Protein AF-A0A511J5M7-F1 (afdb_monomer_lite)

Structure (mmCIF, N/CA/C/O backbone):
data_AF-A0A511J5M7-F1
#
_entry.id   AF-A0A511J5M7-F1
#
loop_
_atom_site.group_PDB
_atom_site.id
_atom_site.type_symbol
_atom_site.label_atom_id
_atom_site.label_alt_id
_atom_site.label_comp_id
_atom_site.label_asym_id
_atom_site.label_entity_id
_atom_site.label_seq_id
_atom_site.pdbx_PDB_ins_code
_atom_site.Cartn_x
_atom_site.Cartn_y
_atom_site.Cartn_z
_atom_site.occupancy
_atom_site.B_iso_or_equiv
_atom_site.auth_seq_id
_atom_site.auth_comp_id
_atom_site.auth_asym_id
_atom_site.auth_atom_id
_atom_site.pdbx_PDB_model_num
ATOM 1 N N . MET A 1 1 ? -0.618 -21.937 -31.510 1.00 29.77 1 MET A N 1
ATOM 2 C CA . MET A 1 1 ? -1.758 -20.991 -31.521 1.00 29.77 1 MET A CA 1
ATOM 3 C C . MET A 1 1 ? -1.529 -19.933 -30.434 1.00 29.77 1 MET A C 1
ATOM 5 O O . MET A 1 1 ? -1.652 -20.237 -29.257 1.00 29.77 1 MET A O 1
ATOM 9 N N . LYS A 1 2 ? -1.050 -18.730 -30.791 1.00 28.34 2 LYS A N 1
ATOM 10 C CA . LYS A 1 2 ? -0.768 -17.654 -29.817 1.00 28.34 2 LYS A CA 1
ATOM 11 C C . LYS A 1 2 ? -2.096 -17.045 -29.353 1.00 28.34 2 LYS A C 1
ATOM 13 O O . LYS A 1 2 ? -2.866 -16.558 -30.173 1.00 28.34 2 LYS A O 1
ATOM 18 N N . THR A 1 3 ? -2.379 -17.083 -28.056 1.00 28.09 3 THR A N 1
ATOM 19 C CA . THR A 1 3 ? -3.624 -16.557 -27.481 1.00 28.09 3 THR A CA 1
ATOM 20 C C . THR A 1 3 ? -3.713 -15.029 -27.642 1.00 28.09 3 THR A C 1
ATOM 22 O O . THR A 1 3 ? -2.723 -14.307 -27.480 1.00 28.09 3 THR A O 1
ATOM 25 N N . LYS A 1 4 ? -4.921 -14.502 -27.916 1.00 32.97 4 LYS A N 1
ATOM 26 C CA . LYS A 1 4 ? -5.231 -13.052 -28.029 1.00 32.97 4 LYS A CA 1
ATOM 27 C C . LYS A 1 4 ? -4.786 -12.216 -26.807 1.00 32.97 4 LYS A C 1
ATOM 29 O O . LYS A 1 4 ? -4.674 -10.993 -26.901 1.00 32.97 4 LYS A O 1
ATOM 34 N N . THR A 1 5 ? -4.479 -12.847 -25.673 1.00 43.22 5 THR A N 1
ATOM 35 C CA . THR A 1 5 ? -3.926 -12.219 -24.462 1.00 43.22 5 THR A CA 1
ATOM 36 C C . THR A 1 5 ? -2.483 -11.721 -24.624 1.00 43.22 5 THR A C 1
ATOM 38 O O . THR A 1 5 ? -2.132 -10.695 -24.036 1.00 43.22 5 THR A O 1
ATOM 41 N N . GLY A 1 6 ? -1.653 -12.364 -25.455 1.00 33.03 6 GLY A N 1
ATOM 42 C CA . GLY A 1 6 ? -0.249 -11.971 -25.656 1.00 33.03 6 GLY A CA 1
ATOM 43 C C . GLY A 1 6 ? -0.076 -10.660 -26.434 1.00 33.03 6 GLY A C 1
ATOM 44 O O . GLY A 1 6 ? 0.719 -9.801 -26.052 1.00 33.03 6 GLY A O 1
ATOM 45 N N . ILE A 1 7 ? -0.880 -10.461 -27.483 1.00 38.88 7 ILE A N 1
ATOM 46 C CA . ILE A 1 7 ? -0.824 -9.269 -28.348 1.00 38.88 7 ILE A CA 1
ATOM 47 C C . ILE A 1 7 ? -1.348 -8.030 -27.596 1.00 38.88 7 ILE A C 1
ATOM 49 O O . ILE A 1 7 ? -0.730 -6.964 -27.625 1.00 38.88 7 ILE A O 1
ATOM 53 N N . ARG A 1 8 ? -2.437 -8.183 -26.825 1.00 37.25 8 ARG A N 1
ATOM 54 C CA . ARG A 1 8 ? -3.041 -7.096 -26.028 1.00 37.25 8 ARG A CA 1
ATOM 55 C C . ARG A 1 8 ? -2.115 -6.616 -24.897 1.00 37.25 8 ARG A C 1
ATOM 57 O O . ARG A 1 8 ? -2.085 -5.422 -24.598 1.00 37.25 8 ARG A O 1
ATOM 64 N N . ASN A 1 9 ? -1.326 -7.518 -24.304 1.00 49.72 9 ASN A N 1
ATOM 65 C CA . ASN A 1 9 ? -0.348 -7.184 -23.263 1.00 49.72 9 ASN A CA 1
ATOM 66 C C . ASN A 1 9 ? 0.910 -6.491 -23.806 1.00 49.72 9 ASN A C 1
ATOM 68 O O . ASN A 1 9 ? 1.393 -5.551 -23.170 1.00 49.72 9 ASN A O 1
ATOM 72 N N . ASN A 1 10 ? 1.414 -6.894 -24.978 1.00 50.16 10 ASN A N 1
ATOM 73 C CA . ASN A 1 10 ? 2.546 -6.214 -25.617 1.00 50.16 10 ASN A CA 1
ATOM 74 C C . ASN A 1 10 ? 2.189 -4.783 -26.029 1.00 50.16 10 ASN A C 1
ATOM 76 O O . ASN A 1 10 ? 2.957 -3.865 -25.740 1.00 50.16 10 ASN A O 1
ATOM 80 N N . ASN A 1 11 ? 0.992 -4.564 -26.585 1.00 55.72 11 ASN A N 1
ATOM 81 C CA . ASN A 1 11 ? 0.522 -3.213 -26.902 1.00 55.72 11 ASN A CA 1
ATOM 82 C C . ASN A 1 11 ? 0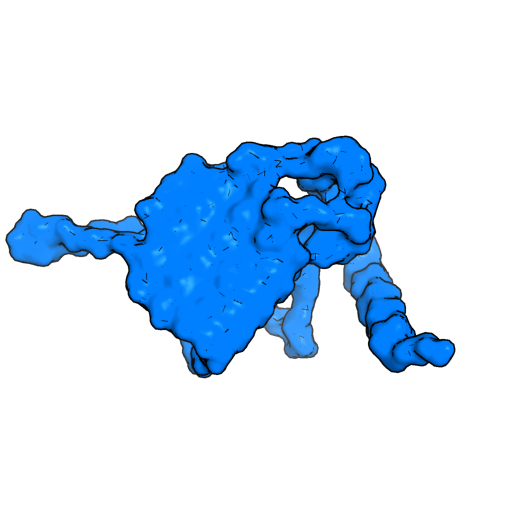.398 -2.350 -25.640 1.00 55.72 11 ASN A C 1
ATOM 84 O O . ASN A 1 11 ? 0.978 -1.271 -25.593 1.00 55.72 11 ASN A O 1
ATOM 88 N N . LYS A 1 12 ? -0.230 -2.849 -24.564 1.00 59.94 12 LYS A N 1
ATOM 89 C CA . LYS A 1 12 ? -0.309 -2.113 -23.285 1.00 59.94 12 LYS A CA 1
ATOM 90 C C . LYS A 1 12 ? 1.068 -1.787 -22.688 1.00 59.94 12 LYS A C 1
ATOM 92 O O . LYS A 1 12 ? 1.248 -0.698 -22.144 1.00 59.94 12 LYS A O 1
ATOM 97 N N . ARG A 1 13 ? 2.046 -2.698 -22.780 1.00 62.44 13 ARG A N 1
ATOM 98 C CA . ARG A 1 13 ? 3.423 -2.473 -22.298 1.00 62.44 13 ARG A CA 1
ATOM 99 C C . ARG A 1 13 ? 4.149 -1.413 -23.127 1.00 62.44 13 ARG A C 1
ATOM 101 O O . ARG A 1 13 ? 4.752 -0.515 -22.546 1.00 62.44 13 ARG A O 1
ATOM 108 N N . ASN A 1 14 ? 4.057 -1.485 -24.452 1.00 61.88 14 ASN A N 1
ATOM 109 C CA . ASN A 1 14 ? 4.674 -0.506 -25.348 1.00 61.88 14 ASN A CA 1
ATOM 110 C C . ASN A 1 14 ? 4.045 0.883 -25.182 1.00 61.88 14 ASN A C 1
ATOM 112 O O . ASN A 1 14 ? 4.765 1.876 -25.111 1.00 61.88 14 ASN A O 1
ATOM 116 N N . THR A 1 15 ? 2.722 0.957 -25.016 1.00 67.25 15 THR A N 1
ATOM 117 C CA . THR A 1 15 ? 2.016 2.203 -24.689 1.00 67.25 15 THR A CA 1
ATOM 118 C C . THR A 1 15 ? 2.446 2.763 -23.331 1.00 67.25 15 THR A C 1
ATOM 120 O O . THR A 1 15 ? 2.648 3.967 -23.205 1.00 67.25 15 THR A O 1
ATOM 123 N N . PHE A 1 16 ? 2.644 1.915 -22.315 1.00 73.75 16 PHE A N 1
ATOM 124 C CA . PHE A 1 16 ? 3.137 2.352 -21.005 1.00 73.75 16 PHE A CA 1
ATOM 125 C C . PHE A 1 16 ? 4.536 2.974 -21.086 1.00 73.75 16 PHE A C 1
ATOM 127 O O . PHE A 1 16 ? 4.739 4.066 -20.557 1.00 73.75 16 PHE A O 1
ATOM 134 N N . LEU A 1 17 ? 5.478 2.298 -21.751 1.00 75.38 17 LEU A N 1
ATOM 135 C CA . LEU A 1 17 ? 6.855 2.779 -21.888 1.00 75.38 17 LEU A CA 1
ATOM 136 C C . LEU A 1 17 ? 6.912 4.096 -22.669 1.00 75.38 17 LEU A C 1
ATOM 138 O O . LEU A 1 17 ? 7.548 5.038 -22.207 1.00 75.38 17 LEU A O 1
ATOM 142 N N . LYS A 1 18 ? 6.192 4.193 -23.796 1.00 72.81 18 LYS A N 1
ATOM 143 C CA . LYS A 1 18 ? 6.132 5.423 -24.603 1.00 72.81 18 LYS A CA 1
ATOM 144 C C . LYS A 1 18 ? 5.537 6.596 -23.822 1.00 72.81 18 LYS A C 1
ATOM 146 O O . LYS A 1 18 ? 6.140 7.660 -23.767 1.00 72.81 18 LYS A O 1
ATOM 151 N N . ASN A 1 19 ? 4.405 6.389 -23.147 1.00 74.44 19 ASN A N 1
ATOM 152 C CA . ASN A 1 19 ? 3.703 7.464 -22.436 1.00 74.44 19 ASN A CA 1
ATOM 153 C C . ASN A 1 19 ? 4.425 7.955 -21.172 1.00 74.44 19 ASN A C 1
ATOM 155 O O . ASN A 1 19 ? 4.055 8.994 -20.632 1.00 74.44 19 ASN A O 1
ATOM 159 N N . ASN A 1 20 ? 5.408 7.204 -20.669 1.00 79.31 20 ASN A N 1
ATOM 160 C CA . ASN A 1 20 ? 6.109 7.519 -19.424 1.00 79.31 20 ASN A CA 1
ATOM 161 C C . ASN A 1 20 ? 7.631 7.566 -19.603 1.00 79.31 20 ASN A C 1
ATOM 163 O O . ASN A 1 20 ? 8.334 7.475 -18.605 1.00 79.31 20 ASN A O 1
ATOM 167 N N . PHE A 1 21 ? 8.156 7.692 -20.828 1.00 86.44 21 PHE A N 1
ATOM 168 C CA . PHE A 1 21 ? 9.594 7.560 -21.099 1.00 86.44 21 PHE A CA 1
ATOM 169 C C . PHE A 1 21 ? 10.459 8.457 -20.198 1.00 86.44 21 PHE A C 1
ATOM 171 O O . PHE A 1 21 ? 11.320 7.957 -19.476 1.00 86.44 21 PHE A O 1
ATOM 178 N N . LEU A 1 22 ? 10.166 9.762 -20.160 1.00 88.81 22 LEU A N 1
ATOM 179 C CA . LEU A 1 22 ? 10.896 10.719 -19.324 1.00 88.81 22 LEU A CA 1
ATOM 180 C C . LEU A 1 22 ? 10.756 10.407 -17.826 1.00 88.81 22 LEU A C 1
ATOM 182 O O . LEU A 1 22 ? 11.733 10.438 -17.083 1.00 88.81 22 LEU A O 1
ATOM 186 N N . GLU A 1 23 ? 9.547 10.062 -17.372 1.00 90.88 23 GLU A N 1
ATOM 187 C CA . GLU A 1 23 ? 9.310 9.710 -15.970 1.00 90.88 23 GLU A CA 1
ATOM 188 C C . GLU A 1 23 ? 10.048 8.425 -15.577 1.00 90.88 23 GLU A C 1
ATOM 190 O O . GLU A 1 23 ? 10.615 8.363 -14.489 1.00 90.88 23 GLU A O 1
ATOM 195 N N . LEU A 1 24 ? 10.096 7.425 -16.456 1.00 92.69 24 LEU A N 1
ATOM 196 C CA . LEU A 1 24 ? 10.845 6.188 -16.254 1.00 92.69 24 LEU A CA 1
ATOM 197 C C . LEU A 1 24 ? 12.347 6.459 -16.191 1.00 92.69 24 LEU A C 1
ATOM 199 O O . LEU A 1 24 ? 12.994 5.958 -15.276 1.00 92.69 24 LEU A O 1
ATOM 203 N N . PHE A 1 25 ? 12.873 7.288 -17.095 1.00 94.69 25 PHE A N 1
ATOM 204 C CA . PHE A 1 25 ? 14.285 7.662 -17.127 1.00 94.69 25 PHE A CA 1
ATOM 205 C C . PHE A 1 25 ? 14.726 8.334 -15.819 1.00 94.69 25 PHE A C 1
ATOM 207 O O . PHE A 1 25 ? 15.649 7.864 -15.156 1.00 94.69 25 PHE A O 1
ATOM 214 N N . ILE A 1 26 ? 13.990 9.353 -15.362 1.00 96.75 26 ILE A N 1
ATOM 215 C CA . ILE A 1 26 ? 14.269 10.041 -14.085 1.00 96.75 26 ILE A CA 1
ATOM 216 C C . ILE A 1 26 ? 14.097 9.086 -12.884 1.00 96.75 26 ILE A C 1
ATOM 218 O O . ILE A 1 26 ? 14.703 9.264 -11.826 1.00 96.75 26 ILE A O 1
ATOM 222 N N . SER A 1 27 ? 13.281 8.040 -13.031 1.00 97.69 27 SER A N 1
ATOM 223 C CA . SER A 1 27 ? 13.033 7.036 -11.991 1.00 97.69 27 SER A CA 1
ATOM 224 C C . SER A 1 27 ? 14.106 5.952 -11.888 1.00 97.69 27 SER A C 1
ATOM 226 O O . SER A 1 27 ? 14.063 5.184 -10.922 1.00 97.69 27 SER A O 1
ATOM 228 N N . ILE A 1 28 ? 15.067 5.879 -12.819 1.00 97.44 28 ILE A N 1
ATOM 229 C CA . ILE A 1 28 ? 16.106 4.835 -12.840 1.00 97.44 28 ILE A CA 1
ATOM 230 C C . ILE A 1 28 ? 16.880 4.768 -11.512 1.00 97.44 28 ILE A C 1
ATOM 232 O O . ILE A 1 28 ? 16.897 3.686 -10.921 1.00 97.44 28 ILE A O 1
ATOM 236 N N . PRO A 1 29 ? 17.434 5.868 -10.956 1.00 98.00 29 PRO A N 1
ATOM 237 C CA . PRO A 1 29 ? 18.216 5.783 -9.720 1.00 98.00 29 PRO A CA 1
ATOM 238 C C . PRO A 1 29 ? 17.401 5.245 -8.538 1.00 98.00 29 PRO A C 1
ATOM 240 O O . PRO A 1 29 ? 17.853 4.375 -7.795 1.00 98.00 29 PRO A O 1
ATOM 243 N N . LYS A 1 30 ? 16.150 5.707 -8.397 1.00 97.88 30 LYS A N 1
ATOM 244 C CA . LYS A 1 30 ? 15.243 5.256 -7.329 1.00 97.88 30 LYS A CA 1
ATOM 245 C C . LYS A 1 30 ? 14.821 3.799 -7.520 1.00 97.88 30 LYS A C 1
ATOM 247 O O . LYS A 1 30 ? 14.712 3.060 -6.545 1.00 97.88 30 LYS A O 1
ATOM 252 N N . THR A 1 31 ? 14.617 3.387 -8.765 1.00 98.25 31 THR A N 1
ATOM 253 C CA . THR A 1 31 ? 14.295 2.009 -9.138 1.00 98.25 31 THR A CA 1
ATOM 254 C C . THR A 1 31 ? 15.450 1.064 -8.809 1.00 98.25 31 THR A C 1
ATOM 256 O O . THR A 1 31 ? 15.226 0.046 -8.154 1.00 98.25 31 THR A O 1
ATOM 259 N N . ILE A 1 32 ? 16.688 1.410 -9.174 1.00 98.19 32 ILE A N 1
ATOM 260 C CA . ILE A 1 32 ? 17.882 0.625 -8.823 1.00 98.19 32 ILE A CA 1
ATOM 261 C C . ILE A 1 32 ? 18.001 0.519 -7.300 1.00 98.19 32 ILE A C 1
ATOM 263 O O . ILE A 1 32 ? 18.038 -0.589 -6.765 1.00 98.19 32 ILE A O 1
ATOM 267 N N . PHE A 1 33 ? 17.957 1.654 -6.595 1.00 98.12 33 PHE A N 1
ATOM 268 C CA . PHE A 1 33 ? 18.017 1.687 -5.133 1.00 98.12 33 PHE A CA 1
ATOM 269 C C . PHE A 1 33 ? 16.974 0.768 -4.486 1.00 98.12 33 PHE A C 1
ATOM 271 O O . PHE A 1 33 ? 17.314 -0.030 -3.618 1.00 98.12 33 PHE A O 1
ATOM 278 N N . PHE A 1 34 ? 15.713 0.836 -4.921 1.00 98.31 34 PHE A N 1
ATOM 279 C CA . PHE A 1 34 ? 14.637 0.027 -4.349 1.00 98.31 34 PHE A CA 1
ATOM 280 C C . PHE A 1 34 ? 14.881 -1.477 -4.524 1.00 98.31 34 PHE A C 1
ATOM 282 O O . PHE A 1 34 ? 14.774 -2.230 -3.558 1.00 98.31 34 PHE A O 1
ATOM 289 N N . ASN A 1 35 ? 15.249 -1.920 -5.731 1.00 98.44 35 ASN A N 1
ATOM 290 C CA . ASN A 1 35 ? 15.471 -3.343 -5.999 1.00 98.44 35 ASN A CA 1
ATOM 291 C C . ASN A 1 35 ? 16.652 -3.892 -5.190 1.00 98.44 35 ASN A C 1
ATOM 293 O O . ASN A 1 35 ? 16.500 -4.911 -4.525 1.00 98.44 35 ASN A O 1
ATOM 297 N N . PHE A 1 36 ? 17.800 -3.212 -5.189 1.00 98.25 36 PHE A N 1
ATOM 298 C CA . PHE A 1 36 ? 18.989 -3.686 -4.468 1.00 98.25 36 PHE A CA 1
ATOM 299 C C . PHE A 1 36 ? 18.860 -3.565 -2.945 1.00 98.25 36 PHE A C 1
ATOM 301 O O . PHE A 1 36 ? 19.458 -4.348 -2.205 1.00 98.25 36 PHE A O 1
ATOM 308 N N . LYS A 1 37 ? 18.048 -2.623 -2.452 1.00 97.69 37 LYS A N 1
ATOM 309 C CA . LYS A 1 37 ? 17.788 -2.490 -1.015 1.00 97.69 37 LYS A CA 1
ATOM 310 C C . LYS A 1 37 ? 16.920 -3.625 -0.467 1.00 97.69 37 LYS A C 1
ATOM 312 O O . LYS A 1 37 ? 17.144 -4.055 0.667 1.00 97.69 37 LYS A O 1
ATOM 317 N N . LEU A 1 38 ? 15.939 -4.093 -1.242 1.00 97.75 38 LEU A N 1
ATOM 318 C CA . LEU A 1 38 ? 14.910 -5.025 -0.760 1.00 97.75 38 LEU A CA 1
ATOM 319 C C . LEU A 1 38 ? 15.083 -6.466 -1.235 1.00 97.75 38 LEU A C 1
ATOM 321 O O . LEU A 1 38 ? 14.640 -7.376 -0.542 1.00 97.75 38 LEU A O 1
ATOM 325 N N . LEU A 1 39 ? 15.712 -6.693 -2.388 1.00 97.50 39 LEU A N 1
ATOM 326 C CA . LEU A 1 39 ? 15.792 -8.016 -3.005 1.00 97.50 39 LEU A CA 1
ATOM 327 C C . LEU A 1 39 ? 17.215 -8.588 -2.947 1.00 97.50 39 LEU A C 1
ATOM 329 O O . LEU A 1 39 ? 18.192 -7.836 -2.992 1.00 97.50 39 LEU A O 1
ATOM 333 N N . PRO A 1 40 ? 17.365 -9.927 -2.928 1.00 96.81 40 PRO A N 1
ATOM 334 C CA . PRO A 1 40 ? 18.651 -10.560 -3.195 1.00 96.81 40 PRO A CA 1
ATOM 335 C C . PRO A 1 40 ? 19.173 -10.168 -4.582 1.00 96.81 40 PRO A C 1
ATOM 337 O O . PRO A 1 40 ? 18.387 -10.029 -5.523 1.00 96.81 40 PRO A O 1
ATOM 340 N N . ILE A 1 41 ? 20.498 -10.077 -4.735 1.00 96.62 41 ILE A N 1
ATOM 341 C CA . ILE A 1 41 ? 21.164 -9.587 -5.959 1.00 96.62 41 ILE A CA 1
ATOM 342 C C . ILE A 1 41 ? 20.631 -10.289 -7.219 1.00 96.62 41 ILE A C 1
ATOM 344 O O . ILE A 1 41 ? 20.273 -9.620 -8.187 1.00 96.62 41 ILE A O 1
ATOM 348 N N . LYS A 1 42 ? 20.462 -11.621 -7.175 1.00 96.56 42 LYS A N 1
ATOM 349 C CA . LYS A 1 42 ? 19.951 -12.430 -8.301 1.00 96.56 42 LYS A CA 1
ATOM 350 C C . LYS A 1 42 ? 18.567 -12.010 -8.818 1.00 96.56 42 LYS A C 1
ATOM 352 O O . LYS A 1 42 ? 18.253 -12.238 -9.984 1.00 96.56 42 LYS A O 1
ATOM 357 N N . TYR A 1 43 ? 17.735 -11.418 -7.960 1.00 96.62 43 TYR A N 1
ATOM 358 C CA . TYR A 1 43 ? 16.428 -10.872 -8.331 1.00 96.62 43 TYR A CA 1
ATOM 359 C C . TYR A 1 43 ? 16.519 -9.379 -8.642 1.00 96.62 43 TYR A C 1
ATOM 361 O O . TYR A 1 43 ? 15.900 -8.922 -9.601 1.00 96.62 43 TYR A O 1
ATOM 369 N N . ALA A 1 44 ? 17.323 -8.632 -7.880 1.00 97.38 44 ALA A N 1
ATOM 370 C CA . ALA A 1 44 ? 17.474 -7.190 -8.037 1.00 97.38 44 ALA A CA 1
ATOM 371 C C . ALA A 1 44 ? 17.946 -6.792 -9.446 1.00 97.38 44 ALA A C 1
ATOM 373 O O . ALA A 1 44 ? 17.379 -5.873 -10.033 1.00 97.38 44 ALA A O 1
ATOM 374 N N . ILE A 1 45 ? 18.901 -7.527 -10.032 1.00 97.00 45 ILE A N 1
ATOM 375 C CA . ILE A 1 45 ? 19.427 -7.262 -11.387 1.00 97.00 45 ILE A CA 1
ATOM 376 C C . ILE A 1 45 ? 18.365 -7.358 -12.493 1.00 97.00 45 ILE A C 1
ATOM 378 O O . ILE A 1 45 ? 18.532 -6.783 -13.563 1.00 97.00 45 ILE A O 1
ATOM 382 N N . ARG A 1 46 ? 17.254 -8.066 -12.247 1.00 96.81 46 ARG A N 1
ATOM 383 C CA . ARG A 1 46 ? 16.148 -8.201 -13.210 1.00 96.81 46 ARG A CA 1
ATOM 384 C C . ARG A 1 46 ? 15.196 -7.005 -13.185 1.00 96.81 46 ARG A C 1
ATOM 386 O O . ARG A 1 46 ? 14.268 -6.967 -13.991 1.00 96.81 46 ARG A O 1
ATOM 393 N N . ILE A 1 47 ? 15.397 -6.066 -12.255 1.00 97.38 47 ILE A N 1
ATOM 394 C CA . ILE A 1 47 ? 14.581 -4.863 -12.040 1.00 97.38 47 ILE A CA 1
ATOM 395 C C . ILE A 1 47 ? 13.070 -5.188 -12.055 1.00 97.38 47 ILE A C 1
ATOM 397 O O . ILE A 1 47 ? 12.300 -4.669 -12.872 1.00 97.38 47 ILE A O 1
ATOM 401 N N . PRO A 1 48 ? 12.605 -6.108 -11.189 1.00 97.06 48 PRO A N 1
ATOM 402 C CA . PRO A 1 48 ? 11.191 -6.465 -11.134 1.00 97.06 48 PRO A CA 1
ATOM 403 C C . PRO A 1 48 ? 10.289 -5.322 -10.647 1.00 97.06 48 PRO A C 1
ATOM 405 O O . PRO A 1 48 ? 9.137 -5.225 -11.077 1.00 97.06 48 PRO A O 1
ATOM 408 N N . CYS A 1 49 ? 10.802 -4.440 -9.788 1.00 97.69 49 CYS A N 1
ATOM 409 C CA . CYS A 1 49 ? 10.054 -3.320 -9.222 1.00 97.69 49 CYS A CA 1
ATOM 410 C C . CYS A 1 49 ? 10.457 -2.011 -9.903 1.00 97.69 49 CYS A C 1
ATOM 412 O O . CYS A 1 49 ? 11.617 -1.628 -9.827 1.00 97.69 49 CYS A O 1
ATOM 414 N N . ILE A 1 50 ? 9.524 -1.286 -10.517 1.00 97.50 50 ILE A N 1
ATOM 415 C CA . ILE A 1 50 ? 9.768 0.064 -11.050 1.00 97.50 50 ILE A CA 1
ATOM 416 C C . ILE A 1 50 ? 9.087 1.071 -10.125 1.00 97.50 50 ILE A C 1
ATOM 418 O O . ILE A 1 50 ? 7.878 0.985 -9.893 1.00 97.50 50 ILE A O 1
ATOM 422 N N . VAL A 1 51 ? 9.850 2.035 -9.608 1.00 98.00 51 VAL A N 1
ATOM 423 C CA . VAL A 1 51 ? 9.370 2.996 -8.602 1.00 98.00 51 VAL A CA 1
ATOM 424 C C . VAL A 1 51 ? 9.563 4.418 -9.102 1.00 98.00 51 VAL A C 1
ATOM 426 O O . VAL A 1 51 ? 10.692 4.831 -9.360 1.00 98.00 51 VAL A O 1
ATOM 429 N N . SER A 1 52 ? 8.465 5.170 -9.221 1.00 97.44 52 SER A N 1
ATOM 430 C CA . SER A 1 52 ? 8.493 6.538 -9.740 1.00 97.44 52 SER A CA 1
ATOM 431 C C . SER A 1 52 ? 9.332 7.448 -8.849 1.00 97.44 52 SER A C 1
ATOM 433 O O . SER A 1 52 ? 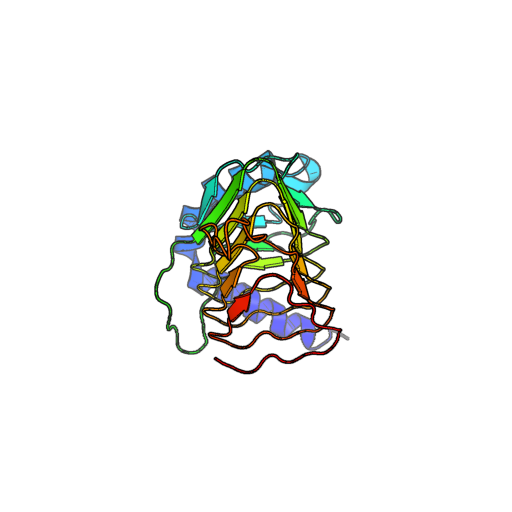9.237 7.405 -7.618 1.00 97.44 52 SER A O 1
ATOM 435 N N . TYR A 1 53 ? 10.109 8.344 -9.462 1.00 97.19 53 TYR A N 1
ATOM 436 C CA . TYR A 1 53 ? 10.911 9.335 -8.749 1.00 97.19 53 TYR A CA 1
ATOM 437 C C . TYR A 1 53 ? 10.075 10.237 -7.823 1.00 97.19 53 TYR A C 1
ATOM 439 O O . TYR A 1 53 ? 10.630 10.779 -6.865 1.00 97.19 53 TYR A O 1
ATOM 447 N N . LYS A 1 54 ? 8.763 10.344 -8.068 1.00 96.69 54 LYS A N 1
ATOM 448 C CA . LYS A 1 54 ? 7.792 11.126 -7.286 1.00 96.69 54 LYS A CA 1
ATOM 449 C C . LYS A 1 54 ? 7.305 10.428 -6.015 1.00 96.69 54 LYS A C 1
ATOM 451 O O . LYS A 1 54 ? 6.555 11.031 -5.248 1.00 96.69 54 LYS A O 1
ATOM 456 N N . VAL A 1 55 ? 7.688 9.172 -5.792 1.00 98.12 55 VAL A N 1
ATOM 457 C CA . VAL A 1 55 ? 7.334 8.426 -4.581 1.00 98.12 55 VAL A CA 1
ATOM 458 C C . VAL A 1 55 ? 8.427 8.615 -3.541 1.00 98.12 55 VAL A C 1
ATOM 460 O O . VAL A 1 55 ? 9.592 8.268 -3.759 1.00 98.12 55 VAL A O 1
ATOM 463 N N . LYS A 1 56 ? 8.051 9.174 -2.393 1.00 98.50 56 LYS A N 1
ATOM 464 C CA . LYS A 1 56 ? 8.927 9.279 -1.230 1.00 98.50 56 LYS A CA 1
ATOM 465 C C . LYS A 1 56 ? 8.914 7.954 -0.477 1.00 98.50 56 LYS A C 1
ATOM 467 O O . LYS A 1 56 ? 7.851 7.435 -0.157 1.00 98.50 56 LYS A O 1
ATOM 472 N N . LEU A 1 57 ? 10.095 7.430 -0.176 1.00 98.56 57 LEU A N 1
ATOM 473 C CA . LEU A 1 57 ? 10.277 6.196 0.585 1.00 98.56 57 LEU A CA 1
ATOM 474 C C . LEU A 1 57 ? 10.901 6.553 1.937 1.00 98.56 57 LEU A C 1
ATOM 476 O O . LEU A 1 57 ? 11.926 7.236 1.968 1.00 98.56 57 LEU A O 1
ATOM 480 N N . LYS A 1 58 ? 10.298 6.121 3.047 1.00 98.56 58 LYS A N 1
ATOM 481 C CA . LYS A 1 58 ? 10.791 6.378 4.412 1.00 98.56 58 LYS A CA 1
ATOM 482 C C . LYS A 1 58 ? 10.821 5.093 5.237 1.00 98.56 58 LYS A C 1
ATOM 484 O O . LYS A 1 58 ? 9.853 4.344 5.237 1.00 98.56 58 LYS A O 1
ATOM 489 N N . GLY A 1 59 ? 11.933 4.839 5.928 1.00 97.94 59 GLY A N 1
ATOM 490 C CA . GLY A 1 59 ? 12.087 3.698 6.845 1.00 97.94 59 GLY A CA 1
ATOM 491 C C . GLY A 1 59 ? 12.142 2.311 6.188 1.00 97.94 59 GLY A C 1
ATOM 492 O O . GLY A 1 59 ? 12.414 1.329 6.867 1.00 97.94 59 GLY A O 1
ATOM 493 N N . ILE A 1 60 ? 11.954 2.215 4.869 1.00 98.00 60 ILE A N 1
ATOM 494 C CA . ILE A 1 60 ? 11.913 0.943 4.136 1.00 98.00 60 ILE A CA 1
ATOM 495 C C . ILE A 1 60 ? 13.290 0.264 4.108 1.00 98.00 60 ILE A C 1
ATOM 497 O O . ILE A 1 60 ? 14.292 0.892 3.742 1.00 98.00 60 ILE A O 1
ATOM 501 N N . ASN A 1 61 ? 13.322 -1.026 4.432 1.00 97.75 61 ASN A N 1
ATOM 502 C CA . ASN A 1 61 ? 14.447 -1.949 4.327 1.00 97.75 61 ASN A CA 1
ATOM 503 C C . ASN A 1 61 ? 13.936 -3.399 4.139 1.00 97.75 61 ASN A C 1
ATOM 505 O O . ASN A 1 61 ? 12.738 -3.663 4.193 1.00 97.75 61 ASN A O 1
ATOM 509 N N . ARG A 1 62 ? 14.844 -4.353 3.916 1.00 96.75 62 ARG A N 1
ATOM 510 C CA . ARG A 1 62 ? 14.491 -5.761 3.643 1.00 96.75 62 ARG A CA 1
ATOM 511 C C . ARG A 1 62 ? 13.763 -6.491 4.780 1.00 96.75 62 ARG A C 1
ATOM 513 O O . ARG A 1 62 ? 13.092 -7.478 4.517 1.00 96.75 62 ARG A O 1
ATOM 520 N N . ASN A 1 63 ? 13.880 -6.019 6.022 1.00 97.62 63 ASN A N 1
ATOM 521 C CA . ASN A 1 63 ? 13.238 -6.648 7.180 1.00 97.62 63 ASN A CA 1
ATOM 522 C C . ASN A 1 63 ? 11.796 -6.162 7.378 1.00 97.62 63 ASN A C 1
ATOM 524 O O . ASN A 1 63 ? 11.053 -6.761 8.156 1.00 97.62 63 ASN A O 1
ATOM 528 N N . ASN A 1 64 ? 11.408 -5.067 6.714 1.00 98.31 64 ASN A N 1
ATOM 529 C CA . ASN A 1 64 ? 10.089 -4.464 6.879 1.00 98.31 64 ASN A CA 1
ATOM 530 C C . ASN A 1 64 ? 9.290 -4.268 5.592 1.00 98.31 64 ASN A C 1
ATOM 532 O O . ASN A 1 64 ? 8.093 -4.029 5.678 1.00 98.31 64 ASN A O 1
ATOM 536 N N . PHE A 1 65 ? 9.894 -4.404 4.417 1.00 98.50 65 PHE A N 1
ATOM 537 C CA . PHE A 1 65 ? 9.168 -4.541 3.160 1.00 98.50 65 PHE A CA 1
ATOM 538 C C . PHE A 1 65 ? 9.466 -5.927 2.606 1.00 98.50 65 PHE A C 1
ATOM 540 O O . PHE A 1 65 ? 10.511 -6.151 1.993 1.00 98.50 65 PHE A O 1
ATOM 547 N N . ILE A 1 66 ? 8.567 -6.861 2.895 1.00 98.38 66 ILE A N 1
ATOM 548 C CA . ILE A 1 66 ? 8.773 -8.292 2.692 1.00 98.38 66 ILE A CA 1
ATOM 549 C C . ILE A 1 66 ? 7.946 -8.744 1.499 1.00 98.38 66 ILE A C 1
ATOM 551 O O . ILE A 1 66 ? 6.764 -8.430 1.406 1.00 98.38 66 ILE A O 1
ATOM 555 N N . PHE A 1 67 ? 8.572 -9.509 0.613 1.00 98.00 67 PHE A N 1
ATOM 556 C CA . PHE A 1 67 ? 7.886 -10.256 -0.432 1.00 98.00 67 PHE A CA 1
ATOM 557 C C . PHE A 1 67 ? 7.811 -11.720 -0.004 1.00 98.00 67 PHE A C 1
ATOM 559 O O . PHE A 1 67 ? 8.861 -12.337 0.184 1.00 98.00 67 PHE A O 1
ATOM 566 N N . GLU A 1 68 ? 6.609 -12.274 0.144 1.00 97.62 68 GLU A N 1
ATOM 567 C CA . GLU A 1 68 ? 6.435 -13.715 0.380 1.00 97.62 68 GLU A CA 1
ATOM 568 C C . GLU A 1 68 ? 6.811 -14.491 -0.887 1.00 97.62 68 GLU A C 1
ATOM 570 O O . GLU A 1 68 ? 7.595 -15.440 -0.837 1.00 97.62 68 GLU A O 1
ATOM 575 N N . GLN A 1 69 ? 6.351 -14.012 -2.046 1.00 96.44 69 GLN A N 1
ATOM 576 C CA . GLN A 1 69 ? 6.821 -14.451 -3.352 1.00 96.44 69 GLN A CA 1
ATOM 577 C C . GLN A 1 69 ? 7.744 -13.402 -3.982 1.00 96.44 69 GLN A C 1
ATOM 579 O O . GLN A 1 69 ? 7.333 -12.290 -4.316 1.00 96.44 69 GLN A O 1
ATOM 584 N N . LEU A 1 70 ? 9.016 -13.765 -4.186 1.00 95.25 70 LEU A N 1
ATOM 585 C CA . LEU A 1 70 ? 9.996 -12.856 -4.781 1.00 95.25 70 LEU A CA 1
ATOM 586 C C . LEU A 1 70 ? 9.637 -12.533 -6.241 1.00 95.25 70 LEU A C 1
ATOM 588 O O . LEU A 1 70 ? 9.520 -13.445 -7.068 1.00 95.25 70 LEU A O 1
ATOM 592 N N . PRO A 1 71 ? 9.533 -11.244 -6.605 1.00 93.12 71 PRO A N 1
ATOM 593 C CA . PRO A 1 71 ? 9.167 -10.871 -7.956 1.00 93.12 71 PRO A CA 1
ATOM 594 C C . PRO A 1 71 ? 10.351 -11.126 -8.900 1.00 93.12 71 PRO A C 1
ATOM 596 O O . PRO A 1 71 ? 11.486 -10.722 -8.646 1.00 93.12 71 PRO A O 1
ATOM 599 N N . SER A 1 72 ? 10.097 -11.831 -10.003 1.00 85.00 72 SER A N 1
ATOM 600 C CA . SER A 1 72 ? 11.157 -12.355 -10.879 1.00 85.00 72 SER A CA 1
ATOM 601 C C . SER A 1 72 ? 11.192 -11.731 -12.275 1.00 85.00 72 SER A C 1
ATOM 603 O O . SER A 1 72 ? 12.213 -11.825 -12.958 1.00 85.00 72 SER A O 1
ATOM 605 N N . ARG A 1 73 ? 10.107 -11.077 -12.705 1.00 93.00 73 ARG A N 1
ATOM 606 C CA . ARG A 1 73 ? 9.958 -10.522 -14.057 1.00 93.00 73 ARG A CA 1
ATOM 607 C C . ARG A 1 73 ? 10.132 -9.007 -14.053 1.00 93.00 73 ARG A C 1
ATOM 609 O O . ARG A 1 73 ? 9.466 -8.327 -13.283 1.00 93.00 73 ARG A O 1
ATOM 616 N N . PHE A 1 74 ? 10.929 -8.485 -14.987 1.00 94.31 74 PHE A N 1
ATOM 617 C CA . PHE A 1 74 ? 11.127 -7.045 -15.186 1.00 94.31 74 PHE A CA 1
ATOM 618 C C . PHE A 1 74 ? 9.811 -6.253 -15.159 1.00 94.31 74 PHE A C 1
ATOM 620 O O . PHE A 1 74 ? 8.880 -6.539 -15.925 1.00 94.31 74 PHE A O 1
ATOM 627 N N . GLY A 1 75 ? 9.757 -5.237 -14.297 1.00 91.94 75 GLY A N 1
ATOM 628 C CA . GLY A 1 75 ? 8.620 -4.330 -14.160 1.00 91.94 75 GLY A CA 1
ATOM 629 C C . GLY A 1 75 ? 7.278 -5.013 -13.897 1.00 91.94 75 GLY A C 1
ATOM 630 O O . GLY A 1 75 ? 6.251 -4.512 -14.381 1.00 91.94 75 GLY A O 1
ATOM 631 N N . SER A 1 76 ? 7.280 -6.160 -13.204 1.00 92.69 76 SER A N 1
ATOM 632 C CA . SER A 1 76 ? 6.066 -6.822 -12.720 1.00 92.69 76 SER A CA 1
ATOM 633 C C . SER A 1 76 ? 5.362 -5.989 -11.657 1.00 92.69 76 SER A C 1
ATOM 635 O O . SER A 1 76 ? 4.138 -5.937 -11.677 1.00 92.69 76 SER A O 1
ATOM 637 N N . ILE A 1 77 ? 6.119 -5.291 -10.807 1.00 95.62 77 ILE A N 1
ATOM 638 C CA . ILE A 1 77 ? 5.603 -4.383 -9.781 1.00 95.62 77 ILE A CA 1
ATOM 639 C C . ILE A 1 77 ? 5.875 -2.947 -10.213 1.00 95.62 77 ILE A C 1
ATOM 641 O O . ILE A 1 77 ? 6.988 -2.600 -10.617 1.00 95.62 77 ILE A O 1
ATOM 645 N N . ARG A 1 78 ? 4.848 -2.097 -10.145 1.00 95.00 78 ARG A N 1
ATOM 646 C CA . ARG A 1 78 ? 4.942 -0.678 -10.514 1.00 95.00 78 ARG A CA 1
ATOM 647 C C . ARG A 1 78 ? 4.334 0.172 -9.416 1.00 95.00 78 ARG A C 1
ATOM 649 O O . ARG A 1 78 ? 3.186 -0.043 -9.034 1.00 95.00 78 ARG A O 1
ATOM 656 N N . ILE A 1 79 ? 5.117 1.127 -8.930 1.00 96.94 79 ILE A N 1
ATOM 657 C CA . ILE A 1 79 ? 4.755 1.991 -7.808 1.00 96.94 79 ILE A CA 1
ATOM 658 C C . ILE A 1 79 ? 4.860 3.448 -8.254 1.00 96.94 79 ILE A C 1
ATOM 660 O O . ILE A 1 79 ? 5.923 3.904 -8.680 1.00 96.94 79 ILE A O 1
ATOM 664 N N . GLY A 1 80 ? 3.757 4.184 -8.142 1.00 95.12 80 GLY A N 1
ATOM 665 C CA . GLY A 1 80 ? 3.667 5.587 -8.538 1.00 95.12 80 GLY A CA 1
ATOM 666 C C . GLY A 1 80 ? 3.492 5.795 -10.042 1.00 95.12 80 GLY A C 1
ATOM 667 O O . GLY A 1 80 ? 3.895 6.835 -10.557 1.00 95.12 80 GLY A O 1
ATOM 668 N N . PHE A 1 81 ? 2.901 4.832 -10.753 1.00 91.62 81 PHE A N 1
ATOM 669 C CA . PHE A 1 81 ? 2.610 4.946 -12.185 1.00 91.62 81 PHE A CA 1
ATOM 670 C C . PHE A 1 81 ? 1.171 4.551 -12.493 1.00 91.62 81 PHE A C 1
ATOM 672 O O . PHE A 1 81 ? 0.651 3.614 -11.906 1.00 91.62 81 PHE A O 1
ATOM 679 N N . GLY A 1 82 ? 0.562 5.200 -13.482 1.00 81.00 82 GLY A N 1
ATOM 680 C CA . GLY A 1 82 ? -0.837 4.973 -13.848 1.00 81.00 82 GLY A CA 1
ATOM 681 C C . GLY A 1 82 ? -1.676 6.231 -13.656 1.00 81.00 82 GLY A C 1
ATOM 682 O O . GLY A 1 82 ? -1.363 7.079 -12.819 1.00 81.00 82 GLY A O 1
ATOM 683 N N . LYS A 1 83 ? -2.709 6.365 -14.489 1.00 71.25 83 LYS A N 1
ATOM 684 C CA . LYS A 1 83 ? -3.675 7.469 -14.496 1.00 71.25 83 LYS A CA 1
ATOM 685 C C . LYS A 1 83 ? -5.092 6.904 -14.607 1.00 71.25 83 LYS A C 1
ATOM 687 O O . LYS A 1 83 ? -5.256 5.799 -15.126 1.00 71.25 83 LYS A O 1
ATOM 692 N N . SER A 1 84 ? -6.086 7.674 -14.167 1.00 67.19 84 SER A N 1
ATOM 693 C CA . SER A 1 84 ? -7.492 7.412 -14.488 1.00 67.19 84 SER A CA 1
ATOM 694 C C . SER A 1 84 ? -7.735 7.520 -16.000 1.00 67.19 84 SER A C 1
ATOM 696 O O . SER A 1 84 ? -6.923 8.108 -16.725 1.00 67.19 84 SER A O 1
ATOM 698 N N . ALA A 1 85 ? -8.865 6.985 -16.469 1.00 65.06 85 ALA A N 1
ATOM 699 C CA . ALA A 1 85 ? -9.332 7.220 -17.833 1.00 65.06 85 ALA A CA 1
ATOM 700 C C . ALA A 1 85 ? -9.576 8.720 -18.114 1.00 65.06 85 ALA A C 1
ATOM 702 O O . ALA A 1 85 ? -9.211 9.191 -19.187 1.00 65.06 85 ALA A O 1
ATOM 703 N N . SER A 1 86 ? -10.101 9.465 -17.134 1.00 66.31 86 SER A N 1
ATOM 704 C CA . SER A 1 86 ? -10.354 10.916 -17.176 1.00 66.31 86 SER A CA 1
ATOM 705 C C . SER A 1 86 ? -9.126 11.790 -16.862 1.00 66.31 86 SER A C 1
ATOM 707 O O . SER A 1 86 ? -9.146 12.994 -17.080 1.00 66.31 86 SER A O 1
ATOM 709 N N . GLY A 1 87 ? -8.025 11.218 -16.363 1.00 65.50 87 GLY A N 1
ATOM 710 C CA . GLY A 1 87 ? -6.805 11.942 -15.986 1.00 65.50 87 GLY A CA 1
ATOM 711 C C . GLY A 1 87 ? -6.887 12.769 -14.693 1.00 65.50 87 GLY A C 1
ATOM 712 O O . GLY A 1 87 ? -5.867 13.339 -14.293 1.00 65.50 87 GLY A O 1
ATOM 713 N N . GLU A 1 88 ? -8.045 12.804 -14.035 1.00 66.88 88 GLU A N 1
ATOM 714 C CA . GLU A 1 88 ? -8.293 13.521 -12.780 1.00 66.88 88 GLU A CA 1
ATOM 715 C C . GLU A 1 88 ? -7.464 12.918 -11.641 1.00 66.88 88 GLU A C 1
ATOM 717 O O . GLU A 1 88 ? -7.427 11.702 -11.483 1.00 66.88 88 GLU A O 1
ATOM 722 N N . ARG A 1 89 ? -6.766 13.755 -10.868 1.00 73.62 89 ARG A N 1
ATOM 723 C CA . ARG A 1 89 ? -6.060 13.398 -9.622 1.00 73.62 89 ARG A CA 1
ATOM 724 C C . ARG A 1 89 ? -5.613 14.674 -8.917 1.00 73.62 89 ARG A C 1
ATOM 726 O O . ARG A 1 89 ? -5.262 15.645 -9.582 1.00 73.62 89 ARG A O 1
ATOM 733 N N . GLU A 1 90 ? -5.519 14.628 -7.596 1.00 74.62 90 GLU A N 1
ATOM 734 C CA . GLU A 1 90 ? -5.044 15.768 -6.802 1.00 74.62 90 GLU A CA 1
ATOM 735 C C . GLU A 1 90 ? -3.518 15.930 -6.871 1.00 74.62 90 GLU A C 1
ATOM 737 O O . GLU A 1 90 ? -3.003 17.021 -7.097 1.00 74.62 90 GLU A O 1
ATOM 742 N N . SER A 1 91 ? -2.762 14.834 -6.727 1.00 86.38 91 SER A N 1
ATOM 743 C CA . SER A 1 91 ? -1.298 14.872 -6.675 1.00 86.38 91 SER A CA 1
ATOM 744 C C . SER A 1 91 ? -0.659 13.688 -7.395 1.00 86.38 91 SER A C 1
ATOM 746 O O . SER A 1 91 ? -1.167 12.570 -7.405 1.00 86.38 91 SER A O 1
ATOM 748 N N . LYS A 1 92 ? 0.518 13.927 -7.988 1.00 89.50 92 LYS A N 1
ATOM 749 C CA . LYS A 1 92 ? 1.383 12.862 -8.529 1.00 89.50 92 LYS A CA 1
ATOM 750 C C . LYS A 1 92 ? 2.361 12.312 -7.485 1.00 89.50 92 LYS A C 1
ATOM 752 O O . LYS A 1 92 ? 3.011 11.301 -7.748 1.00 89.50 92 LYS A O 1
ATOM 757 N N . LYS A 1 93 ? 2.528 13.000 -6.350 1.00 95.12 93 LYS A N 1
ATOM 758 C CA . LYS A 1 93 ? 3.509 12.659 -5.311 1.00 95.12 93 LYS A CA 1
ATOM 759 C C . LYS A 1 93 ? 2.932 11.581 -4.402 1.00 95.12 93 LYS A C 1
ATOM 761 O O . LYS A 1 93 ? 1.873 11.786 -3.828 1.00 95.12 93 LYS A O 1
ATOM 766 N N . GLY A 1 94 ? 3.637 10.461 -4.280 1.00 96.94 94 GLY A N 1
ATOM 767 C CA . GLY A 1 94 ? 3.261 9.366 -3.384 1.00 96.94 94 GLY A CA 1
ATOM 768 C C . GLY A 1 94 ? 4.179 9.276 -2.168 1.00 96.94 94 GLY A C 1
ATOM 769 O O . GLY A 1 94 ? 5.279 9.839 -2.161 1.00 96.94 94 GLY A O 1
ATOM 770 N N . LEU A 1 95 ? 3.754 8.525 -1.158 1.00 98.50 95 LEU A N 1
ATOM 771 C CA . LEU A 1 95 ? 4.535 8.235 0.043 1.00 98.50 95 LEU A CA 1
ATOM 772 C C . LEU A 1 95 ? 4.374 6.764 0.422 1.00 98.5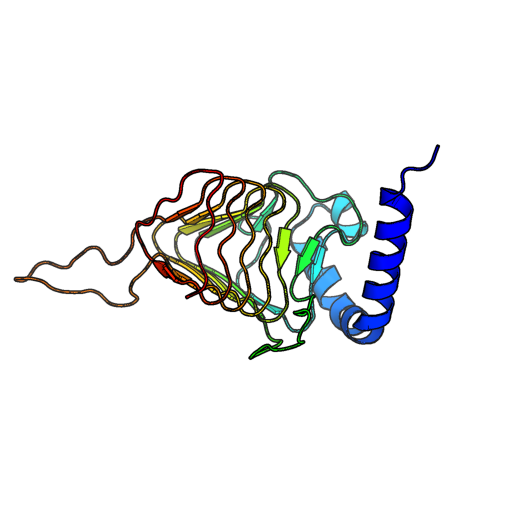0 95 LEU A C 1
ATOM 774 O O . LEU A 1 95 ? 3.258 6.271 0.508 1.00 98.50 95 LEU A O 1
ATOM 778 N N . ILE A 1 96 ? 5.484 6.090 0.705 1.00 98.69 96 ILE A N 1
ATOM 779 C CA . ILE A 1 96 ? 5.499 4.816 1.422 1.00 98.69 96 ILE A CA 1
ATOM 780 C C . ILE A 1 96 ? 6.405 5.002 2.635 1.00 98.69 96 ILE A C 1
ATOM 782 O O . ILE A 1 96 ? 7.606 5.258 2.488 1.00 98.69 96 ILE A O 1
ATOM 786 N N . ALA A 1 97 ? 5.825 4.925 3.827 1.00 98.81 97 ALA A N 1
ATOM 787 C CA . ALA A 1 97 ? 6.525 5.116 5.088 1.00 98.81 97 ALA A CA 1
ATOM 788 C C . ALA A 1 97 ? 6.267 3.944 6.032 1.00 98.81 97 ALA A C 1
ATOM 790 O O . ALA A 1 97 ? 5.120 3.553 6.234 1.00 98.81 97 ALA A O 1
ATOM 791 N N . ILE A 1 98 ? 7.340 3.415 6.618 1.00 98.81 98 ILE A N 1
ATOM 792 C CA . ILE A 1 98 ? 7.276 2.338 7.605 1.00 98.81 98 ILE A CA 1
ATOM 793 C C . ILE A 1 98 ? 8.056 2.763 8.850 1.00 98.81 98 ILE A C 1
ATOM 795 O O . ILE A 1 98 ? 9.248 3.061 8.756 1.00 98.81 98 ILE A O 1
ATOM 799 N N . THR A 1 99 ? 7.393 2.744 10.001 1.00 98.56 99 THR A N 1
ATOM 800 C CA . THR A 1 99 ? 7.968 2.954 11.335 1.00 98.56 99 THR A CA 1
ATOM 801 C C . THR A 1 99 ? 7.556 1.770 12.208 1.00 98.56 99 THR A C 1
ATOM 803 O O . THR A 1 99 ? 6.368 1.532 12.374 1.00 98.56 99 THR A O 1
ATOM 806 N N . ASN A 1 100 ? 8.508 1.001 12.748 1.00 98.06 100 ASN A N 1
ATOM 807 C CA . ASN A 1 100 ? 8.229 -0.119 13.667 1.00 98.06 100 ASN A CA 1
ATOM 808 C C . ASN A 1 100 ? 7.106 -1.065 13.197 1.00 98.06 100 ASN A C 1
ATOM 810 O O . ASN A 1 100 ? 6.128 -1.302 13.892 1.00 98.06 100 ASN A O 1
ATOM 814 N N . GLY A 1 101 ? 7.203 -1.581 11.982 1.00 98.25 101 GLY A N 1
ATOM 815 C CA . GLY A 1 101 ? 6.130 -2.369 11.393 1.00 98.25 101 GLY A CA 1
ATOM 816 C C . GLY A 1 101 ? 6.572 -3.019 10.103 1.00 98.25 101 GLY A C 1
ATOM 817 O O . GLY A 1 101 ? 7.757 -2.949 9.767 1.00 98.25 101 GLY A O 1
ATOM 818 N N . LYS A 1 102 ? 5.642 -3.639 9.377 1.00 98.81 102 LYS A N 1
ATOM 819 C CA . LYS A 1 102 ? 5.950 -4.311 8.108 1.00 98.81 102 LYS A CA 1
ATOM 820 C C . LYS A 1 102 ? 4.885 -4.053 7.047 1.00 98.81 102 LYS A C 1
ATOM 822 O O . LYS A 1 102 ? 3.697 -4.014 7.345 1.00 98.81 102 LYS A O 1
ATOM 827 N N . ILE A 1 103 ? 5.318 -3.922 5.800 1.00 98.88 103 ILE A N 1
ATOM 828 C CA . ILE A 1 103 ? 4.490 -4.148 4.617 1.00 98.88 103 ILE A CA 1
ATOM 829 C C . ILE A 1 103 ? 4.862 -5.534 4.098 1.00 98.88 103 ILE A C 1
ATOM 831 O O . ILE A 1 103 ? 6.022 -5.781 3.762 1.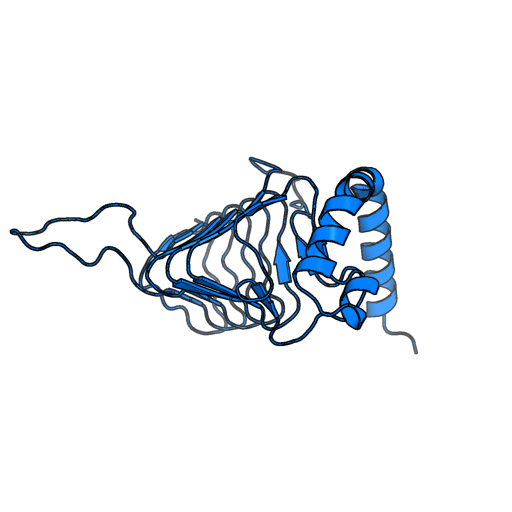00 98.88 103 ILE A O 1
ATOM 835 N N . ILE A 1 104 ? 3.886 -6.431 4.065 1.00 98.88 104 ILE A N 1
ATOM 836 C CA . ILE A 1 104 ? 4.047 -7.819 3.640 1.00 98.88 104 ILE A CA 1
ATOM 837 C C . ILE A 1 104 ? 3.261 -7.981 2.349 1.00 98.88 104 ILE A C 1
ATOM 839 O O . ILE A 1 104 ? 2.053 -7.758 2.305 1.00 98.88 104 ILE A O 1
ATOM 843 N N . VAL A 1 105 ? 3.976 -8.307 1.285 1.00 98.56 105 VAL A N 1
ATOM 844 C CA . VAL A 1 105 ? 3.463 -8.395 -0.073 1.00 98.56 105 VAL A CA 1
ATOM 845 C C . VAL A 1 105 ? 3.472 -9.855 -0.495 1.00 98.56 105 VAL A C 1
ATOM 847 O O . VAL A 1 105 ? 4.543 -10.444 -0.649 1.00 98.56 105 VAL A O 1
ATOM 850 N N . LYS A 1 106 ? 2.287 -10.431 -0.703 1.00 98.19 106 LYS A N 1
ATOM 851 C CA . LYS A 1 106 ? 2.151 -11.842 -1.075 1.00 98.19 106 LYS A CA 1
ATOM 852 C C . LYS A 1 106 ? 2.730 -12.128 -2.462 1.00 98.19 106 LYS A C 1
ATOM 854 O O . LYS A 1 106 ? 3.493 -13.072 -2.619 1.00 98.19 106 LYS A O 1
ATOM 859 N N . ASP A 1 107 ? 2.423 -11.284 -3.453 1.00 95.44 107 ASP A N 1
ATOM 860 C CA . ASP A 1 107 ? 2.908 -11.408 -4.841 1.00 95.44 107 ASP A CA 1
ATOM 861 C C . ASP A 1 107 ? 2.890 -10.030 -5.558 1.00 95.44 107 ASP A C 1
ATOM 863 O O . ASP A 1 107 ? 3.244 -9.003 -4.984 1.00 95.44 107 ASP A O 1
ATOM 867 N N . VAL A 1 108 ? 2.506 -9.950 -6.833 1.00 91.69 108 VAL A N 1
ATOM 868 C CA . VAL A 1 108 ? 2.486 -8.697 -7.594 1.00 91.69 108 VAL A CA 1
ATOM 869 C C . VAL A 1 108 ? 1.486 -7.699 -7.009 1.00 91.69 108 VAL A C 1
ATOM 871 O O . VAL A 1 108 ? 0.307 -8.009 -6.870 1.00 91.69 108 VAL A O 1
ATOM 874 N N . ILE A 1 109 ? 1.940 -6.460 -6.798 1.00 95.88 109 ILE A N 1
ATOM 875 C CA . ILE A 1 109 ? 1.088 -5.311 -6.464 1.00 95.88 109 ILE A CA 1
ATOM 876 C C . ILE A 1 109 ? 1.229 -4.188 -7.493 1.00 95.88 109 ILE A C 1
ATOM 878 O O . ILE A 1 109 ? 2.259 -4.051 -8.166 1.00 95.88 109 ILE A O 1
ATOM 882 N N . GLY A 1 110 ? 0.199 -3.352 -7.596 1.00 95.88 110 GLY A N 1
ATOM 883 C CA . GLY A 1 110 ? 0.209 -2.151 -8.428 1.00 95.88 110 GLY A CA 1
ATOM 884 C C . GLY A 1 110 ? -0.260 -0.932 -7.651 1.00 95.88 110 GLY A C 1
ATOM 885 O O . GLY A 1 110 ? -1.409 -0.881 -7.229 1.00 95.88 110 GLY A O 1
ATOM 886 N N . LEU A 1 111 ? 0.605 0.069 -7.501 1.00 96.25 111 LEU A N 1
ATOM 887 C CA . LEU A 1 111 ? 0.255 1.323 -6.836 1.00 96.25 111 LEU A CA 1
ATOM 888 C C . LEU A 1 111 ? 0.322 2.463 -7.844 1.00 96.25 111 LEU A C 1
ATOM 890 O O . LEU A 1 111 ? 1.386 2.746 -8.407 1.00 96.25 111 LEU A O 1
ATOM 894 N N . SER A 1 112 ? -0.808 3.124 -8.069 1.00 94.94 112 SER A N 1
ATOM 895 C CA . SER A 1 112 ? -0.876 4.258 -8.988 1.00 94.94 112 SER A CA 1
ATOM 896 C C . SER A 1 112 ? -0.260 5.529 -8.391 1.00 94.94 112 SER A C 1
ATOM 898 O O . SER A 1 112 ? 0.246 5.553 -7.267 1.00 94.94 112 SER A O 1
ATOM 900 N N . GLN A 1 113 ? -0.238 6.610 -9.171 1.00 94.19 113 GLN A N 1
ATOM 901 C CA . GLN A 1 113 ? 0.285 7.905 -8.721 1.00 94.19 113 GLN A CA 1
ATOM 902 C C . GLN A 1 113 ? -0.469 8.440 -7.495 1.00 94.19 113 GLN A C 1
ATOM 904 O O . GLN A 1 113 ? -1.658 8.202 -7.343 1.00 94.19 113 GLN A O 1
ATOM 909 N N . GLY A 1 114 ? 0.212 9.183 -6.623 1.00 94.56 114 GLY A N 1
ATOM 910 C CA . GLY A 1 114 ? -0.442 9.842 -5.485 1.00 94.56 114 GLY A CA 1
ATOM 911 C C . GLY A 1 114 ? -0.795 8.936 -4.300 1.00 94.56 114 GLY A C 1
ATOM 912 O O . GLY A 1 114 ? -1.285 9.442 -3.301 1.00 94.56 114 GLY A O 1
ATOM 913 N N . CYS A 1 115 ? -0.539 7.623 -4.370 1.00 96.44 115 CYS A N 1
ATOM 914 C CA . CYS A 1 115 ? -0.815 6.728 -3.245 1.00 96.44 115 CYS A CA 1
ATOM 915 C C . CYS A 1 115 ? 0.024 7.090 -2.008 1.00 96.44 115 CYS A C 1
ATOM 917 O O . CYS A 1 115 ? 1.234 7.336 -2.115 1.00 96.44 115 CYS A O 1
ATOM 919 N N . VAL A 1 116 ? -0.608 7.053 -0.837 1.00 98.25 116 VAL A N 1
ATOM 920 C CA . VAL A 1 116 ? 0.021 7.256 0.470 1.00 98.25 116 VAL A CA 1
ATOM 921 C C . VAL A 1 116 ? -0.189 6.002 1.308 1.00 98.25 116 VAL A C 1
ATOM 923 O O . VAL A 1 116 ? -1.312 5.664 1.654 1.00 98.25 116 VAL A O 1
ATOM 926 N N . ILE A 1 117 ? 0.893 5.306 1.643 1.00 98.62 117 ILE A N 1
ATOM 927 C CA . ILE A 1 117 ? 0.877 4.120 2.499 1.00 98.62 117 ILE A CA 1
ATOM 928 C C . ILE A 1 117 ? 1.756 4.399 3.711 1.00 98.62 117 ILE A C 1
ATOM 930 O O . ILE A 1 117 ? 2.958 4.649 3.578 1.00 98.62 117 ILE A O 1
ATOM 934 N N . VAL A 1 118 ? 1.154 4.360 4.894 1.00 98.75 118 VAL A N 1
ATOM 935 C CA . VAL A 1 118 ? 1.835 4.586 6.168 1.00 98.75 118 VAL A CA 1
ATOM 936 C C . VAL A 1 118 ? 1.582 3.398 7.080 1.00 98.75 118 VAL A C 1
ATOM 938 O O . VAL A 1 118 ? 0.435 3.053 7.356 1.00 98.75 118 VAL A O 1
ATOM 941 N N . VAL A 1 119 ? 2.667 2.799 7.561 1.00 98.81 119 VAL A N 1
ATOM 942 C CA . VAL A 1 119 ? 2.652 1.731 8.560 1.00 98.81 119 VAL A CA 1
ATOM 943 C C . VAL A 1 119 ? 3.411 2.206 9.790 1.00 98.81 119 VAL A C 1
ATOM 945 O O . VAL A 1 119 ? 4.581 2.576 9.682 1.00 98.81 119 VAL A O 1
ATOM 948 N N . ASN A 1 120 ? 2.756 2.206 10.949 1.00 98.56 120 ASN A N 1
ATOM 949 C CA . ASN A 1 120 ? 3.348 2.593 12.227 1.00 98.56 120 ASN A CA 1
ATOM 950 C C . ASN A 1 120 ? 2.966 1.598 13.335 1.00 98.56 120 ASN A C 1
ATOM 952 O O . ASN A 1 120 ? 1.776 1.402 13.570 1.00 98.56 120 ASN A O 1
ATOM 956 N N . ASN A 1 121 ? 3.927 0.961 14.011 1.00 98.50 121 ASN A N 1
ATOM 957 C CA . ASN A 1 121 ? 3.657 -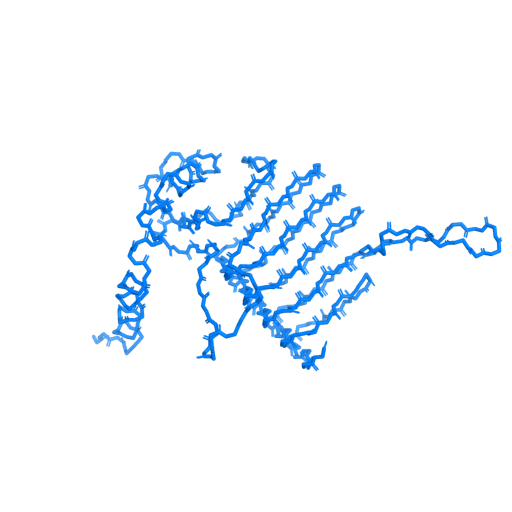0.003 15.097 1.00 98.50 121 ASN A CA 1
ATOM 958 C C . ASN A 1 121 ? 2.614 -1.082 14.711 1.00 98.50 121 ASN A C 1
ATOM 960 O O . ASN A 1 121 ? 1.737 -1.419 15.502 1.00 98.50 121 ASN A O 1
ATOM 964 N N . SER A 1 122 ? 2.623 -1.548 13.458 1.00 98.56 122 SER A N 1
ATOM 965 C CA . SER A 1 122 ? 1.643 -2.510 12.927 1.00 98.56 122 SER A CA 1
ATOM 966 C C . SER A 1 122 ? 2.136 -3.195 11.653 1.00 98.56 122 SER A C 1
ATOM 968 O O . SER A 1 122 ? 3.211 -2.869 11.143 1.00 98.56 122 SER A O 1
ATOM 970 N N . ASN A 1 123 ? 1.349 -4.125 11.112 1.00 98.75 123 ASN A N 1
ATOM 971 C CA . ASN A 1 123 ? 1.622 -4.762 9.832 1.00 98.75 123 ASN A CA 1
ATOM 972 C C . ASN A 1 123 ? 0.489 -4.525 8.821 1.00 98.75 123 ASN A C 1
ATOM 974 O O . ASN A 1 123 ? -0.697 -4.645 9.131 1.00 98.75 123 ASN A O 1
ATOM 978 N N . LEU A 1 124 ? 0.884 -4.238 7.582 1.00 98.88 124 LEU A N 1
ATOM 979 C CA . LEU A 1 124 ? 0.013 -4.147 6.418 1.00 98.88 124 LEU A CA 1
ATOM 980 C C . LEU A 1 124 ? 0.262 -5.353 5.511 1.00 98.88 124 LEU A C 1
ATOM 982 O O . LEU A 1 124 ? 1.370 -5.518 5.001 1.00 98.88 124 LEU A O 1
ATOM 986 N N . TYR A 1 125 ? -0.770 -6.156 5.281 1.00 98.88 125 TYR A N 1
ATOM 987 C CA . TYR A 1 125 ? -0.705 -7.341 4.428 1.00 98.88 125 TYR A CA 1
ATOM 988 C C . TYR A 1 125 ? -1.418 -7.050 3.114 1.00 98.88 125 TYR A C 1
ATOM 990 O O . TYR A 1 125 ? -2.597 -6.691 3.116 1.00 98.88 125 TYR A O 1
ATOM 998 N N . LEU A 1 126 ? -0.695 -7.190 2.008 1.00 98.81 126 LEU A N 1
ATOM 999 C CA . LEU A 1 126 ? -1.195 -7.012 0.652 1.00 98.81 126 LEU A CA 1
ATOM 1000 C C . LEU A 1 126 ? -1.219 -8.377 -0.036 1.00 98.81 126 LEU A C 1
ATOM 1002 O O . LEU A 1 126 ? -0.157 -8.940 -0.320 1.00 98.81 126 LEU A O 1
ATOM 1006 N N . GLY A 1 127 ? -2.418 -8.898 -0.297 1.00 98.62 127 GLY A N 1
ATOM 1007 C CA . GLY A 1 127 ? -2.604 -10.150 -1.020 1.00 98.62 127 GLY A CA 1
ATOM 1008 C C . GLY A 1 127 ? -2.139 -10.090 -2.477 1.00 98.62 127 GLY A C 1
ATOM 1009 O O . GLY A 1 127 ? -1.615 -9.085 -2.979 1.00 98.62 127 GLY A O 1
ATOM 1010 N N . LYS A 1 128 ? -2.305 -11.209 -3.178 1.00 98.00 128 LYS A N 1
ATOM 1011 C CA . LYS A 1 128 ? -1.900 -11.351 -4.578 1.00 98.00 128 LYS A CA 1
ATOM 1012 C C . LYS A 1 128 ? -2.679 -10.380 -5.462 1.00 98.00 128 LYS A C 1
ATOM 1014 O O . LYS A 1 128 ? -3.881 -10.229 -5.311 1.00 98.00 128 LYS A O 1
ATOM 1019 N N . ASN A 1 129 ? -2.006 -9.758 -6.432 1.00 96.81 129 ASN A N 1
ATOM 1020 C CA . ASN A 1 129 ? -2.626 -8.872 -7.427 1.00 96.81 129 ASN A CA 1
ATOM 1021 C C . ASN A 1 129 ? -3.354 -7.649 -6.825 1.00 96.81 129 ASN A C 1
ATOM 1023 O O . ASN A 1 129 ? -4.189 -7.046 -7.504 1.00 96.81 129 ASN A O 1
ATOM 1027 N N . PHE A 1 130 ? -2.997 -7.242 -5.599 1.00 98.31 130 PHE A N 1
ATOM 1028 C CA . PHE A 1 130 ? -3.530 -6.045 -4.949 1.00 98.31 130 PHE A CA 1
ATOM 1029 C C . PHE A 1 130 ? -3.229 -4.779 -5.764 1.00 98.31 130 PHE A C 1
ATOM 1031 O O . PHE A 1 130 ? -2.083 -4.531 -6.171 1.00 98.31 130 PHE A O 1
ATOM 1038 N N . LYS A 1 131 ? -4.252 -3.955 -6.008 1.00 97.44 131 LYS A N 1
ATOM 1039 C CA . LYS A 1 131 ? -4.124 -2.738 -6.822 1.00 97.44 131 LYS A CA 1
ATOM 1040 C C . LYS A 1 131 ? -4.767 -1.533 -6.167 1.00 97.44 131 LYS A C 1
ATOM 1042 O O . LYS A 1 131 ? -5.944 -1.566 -5.839 1.00 97.44 131 LYS A O 1
ATOM 1047 N N . CYS A 1 132 ? -4.032 -0.427 -6.140 1.00 94.12 132 CYS A N 1
ATOM 1048 C CA . CYS A 1 132 ? -4.572 0.889 -5.828 1.00 94.12 132 CYS A CA 1
ATOM 1049 C C . CYS A 1 132 ? -4.576 1.778 -7.063 1.00 94.12 132 CYS A C 1
ATOM 1051 O O . CYS A 1 132 ? -3.560 1.917 -7.765 1.00 94.12 132 CYS A O 1
ATOM 1053 N N . ASN A 1 133 ? -5.706 2.435 -7.298 1.00 93.56 133 ASN A N 1
ATOM 1054 C CA . ASN A 1 133 ? -5.757 3.563 -8.207 1.00 93.56 133 ASN A CA 1
ATOM 1055 C C . ASN A 1 133 ? -5.178 4.825 -7.540 1.00 93.56 133 ASN A C 1
ATOM 1057 O O . ASN A 1 133 ? -4.600 4.770 -6.456 1.00 93.56 133 ASN A O 1
ATOM 1061 N N . TYR A 1 134 ? -5.188 5.950 -8.250 1.00 92.19 134 TYR A N 1
ATOM 1062 C CA . TYR A 1 134 ? -4.486 7.145 -7.787 1.00 92.19 134 TYR A CA 1
ATOM 1063 C C . TYR A 1 134 ? -5.072 7.703 -6.490 1.00 92.19 134 TYR A C 1
ATOM 1065 O O . TYR A 1 134 ? -6.261 7.551 -6.208 1.00 92.19 134 TYR A O 1
ATOM 1073 N N . SER A 1 135 ? -4.213 8.377 -5.725 1.00 94.19 135 SER A N 1
ATOM 1074 C CA . SER A 1 135 ? -4.580 9.068 -4.483 1.00 94.19 135 SER A CA 1
ATOM 1075 C C . SER A 1 135 ? -5.222 8.178 -3.404 1.00 94.19 135 SER A C 1
ATOM 1077 O O . SER A 1 135 ? -5.865 8.686 -2.491 1.00 94.19 135 SER A O 1
ATOM 1079 N N . THR A 1 136 ? -5.049 6.853 -3.463 1.00 96.06 136 THR A N 1
ATOM 1080 C CA . THR A 1 136 ? -5.455 5.968 -2.363 1.00 96.06 136 THR A CA 1
ATOM 1081 C C . THR A 1 136 ? -4.564 6.193 -1.139 1.00 96.06 136 THR A C 1
ATOM 1083 O O . THR A 1 136 ? -3.334 6.171 -1.249 1.00 96.06 136 THR A O 1
ATOM 1086 N N . THR A 1 137 ? -5.176 6.351 0.031 1.00 98.38 137 THR A N 1
ATOM 1087 C CA . THR A 1 137 ? -4.491 6.494 1.318 1.00 98.38 137 THR A CA 1
ATOM 1088 C C . THR A 1 137 ? -4.760 5.278 2.199 1.00 98.38 137 THR A C 1
ATOM 1090 O O . THR A 1 137 ? -5.910 4.960 2.478 1.00 98.38 137 THR A O 1
ATOM 1093 N N . ILE A 1 138 ? -3.703 4.609 2.661 1.00 98.81 138 ILE A N 1
ATOM 1094 C CA . ILE A 1 138 ? -3.764 3.482 3.597 1.00 98.81 138 ILE A CA 1
ATOM 1095 C C . ILE A 1 138 ? -2.914 3.827 4.816 1.00 98.81 138 ILE A C 1
ATOM 1097 O O . ILE A 1 138 ? -1.705 4.042 4.703 1.00 98.81 138 ILE A O 1
ATOM 1101 N N . VAL A 1 139 ? -3.541 3.862 5.986 1.00 98.75 139 VAL A N 1
ATOM 1102 C CA . VAL A 1 139 ? -2.883 4.148 7.263 1.00 98.75 139 VAL A CA 1
ATOM 1103 C C . VAL A 1 139 ? -3.129 2.982 8.209 1.00 98.75 139 VAL A C 1
ATOM 1105 O O . VAL A 1 139 ? -4.217 2.853 8.767 1.00 98.75 139 VAL A O 1
ATOM 1108 N N . SER A 1 140 ? -2.096 2.160 8.390 1.00 98.62 140 SER A N 1
ATOM 1109 C CA . SER A 1 140 ? -2.043 1.072 9.364 1.00 98.62 140 SER A CA 1
ATOM 1110 C C . SER A 1 140 ? -1.249 1.549 10.576 1.00 98.62 140 SER A C 1
ATOM 1112 O O . SER A 1 140 ? -0.044 1.780 10.478 1.00 98.62 140 SER A O 1
ATOM 1114 N N . THR A 1 141 ? -1.911 1.767 11.710 1.00 98.50 141 THR A N 1
ATOM 1115 C CA . THR A 1 141 ? -1.271 2.209 12.957 1.00 98.50 141 THR A CA 1
ATOM 1116 C C . THR A 1 141 ? -1.760 1.405 14.155 1.00 98.50 141 THR A C 1
ATOM 1118 O O . THR A 1 141 ? -2.967 1.283 14.346 1.00 98.50 141 THR A O 1
ATOM 1121 N N . ASN A 1 142 ? -0.839 0.895 14.981 1.00 98.19 142 ASN A N 1
ATOM 1122 C CA . ASN A 1 142 ? -1.084 0.167 16.244 1.00 98.19 142 ASN A CA 1
ATOM 1123 C C . ASN A 1 142 ? -1.943 -1.118 16.159 1.00 98.19 142 ASN A C 1
ATOM 1125 O O . ASN A 1 142 ? -2.030 -1.861 17.130 1.00 98.19 142 ASN A O 1
ATOM 1129 N N . SER A 1 143 ? -2.568 -1.400 15.018 1.00 98.12 143 SER A N 1
ATOM 1130 C CA . SER A 1 143 ? -3.274 -2.642 14.700 1.00 98.12 143 SER A CA 1
ATOM 1131 C C . SER A 1 143 ? -3.073 -2.970 13.220 1.00 98.12 143 SER A C 1
ATOM 1133 O O . SER A 1 143 ? -2.662 -2.103 12.447 1.00 98.12 143 SER A O 1
ATOM 1135 N N . ASP A 1 144 ? -3.320 -4.212 12.819 1.00 98.75 144 ASP A N 1
ATOM 1136 C CA . ASP A 1 144 ? -3.030 -4.660 11.455 1.00 98.75 144 ASP A CA 1
ATOM 1137 C C . ASP A 1 144 ? -4.147 -4.301 10.461 1.00 98.75 144 ASP A C 1
ATOM 1139 O O . ASP A 1 144 ? -5.335 -4.284 10.803 1.00 98.75 144 ASP A O 1
ATOM 1143 N N . ILE A 1 145 ? -3.766 -4.090 9.200 1.00 98.94 145 ILE A N 1
ATOM 1144 C CA . ILE A 1 145 ? -4.689 -4.053 8.057 1.00 98.94 145 ILE A CA 1
ATOM 1145 C C . ILE A 1 145 ? -4.343 -5.208 7.122 1.00 98.94 145 ILE A C 1
ATOM 1147 O O . ILE A 1 145 ? -3.187 -5.367 6.724 1.00 98.94 145 ILE A O 1
ATOM 1151 N N . LYS A 1 146 ? -5.342 -6.015 6.761 1.00 98.94 146 LYS A N 1
ATOM 1152 C CA . LYS A 1 146 ? -5.169 -7.204 5.919 1.00 98.94 146 LYS A CA 1
ATOM 1153 C C . LYS A 1 146 ? -6.051 -7.125 4.683 1.00 98.94 146 LYS A C 1
ATOM 1155 O O . LYS A 1 146 ? -7.268 -7.039 4.811 1.00 98.94 146 LYS A O 1
ATOM 1160 N N . PHE A 1 147 ? -5.431 -7.189 3.512 1.00 98.88 147 PHE A N 1
ATOM 1161 C CA . PHE A 1 147 ? -6.108 -7.354 2.233 1.00 98.88 147 PHE A CA 1
ATOM 1162 C C . PHE A 1 147 ? -5.898 -8.772 1.714 1.00 98.88 147 PHE A C 1
ATOM 1164 O O . PHE A 1 147 ? -4.764 -9.257 1.689 1.00 98.88 147 PHE A O 1
ATOM 1171 N N . GLY A 1 148 ? -6.989 -9.394 1.286 1.00 98.75 148 GLY A N 1
ATOM 1172 C CA . GLY A 1 148 ? -7.008 -10.646 0.553 1.00 98.75 148 GLY A CA 1
ATOM 1173 C C . GLY A 1 148 ? -6.448 -10.532 -0.865 1.00 98.75 148 GLY A C 1
ATOM 1174 O O . GLY A 1 148 ? -5.889 -9.503 -1.270 1.00 98.75 148 GLY A O 1
ATOM 1175 N N . ASP A 1 149 ? -6.599 -11.606 -1.625 1.00 98.69 149 ASP A N 1
ATOM 1176 C CA . ASP A 1 149 ? -6.177 -11.696 -3.018 1.00 98.69 149 ASP A CA 1
ATOM 1177 C C . ASP A 1 149 ? -7.148 -10.950 -3.950 1.00 98.69 149 ASP A C 1
ATOM 1179 O O . ASP A 1 149 ? -8.335 -10.795 -3.676 1.00 98.69 149 ASP A O 1
ATOM 1183 N N . ASP A 1 150 ? -6.633 -10.448 -5.071 1.00 98.44 150 ASP A N 1
ATOM 1184 C CA . ASP A 1 150 ? -7.395 -9.777 -6.131 1.00 98.44 150 ASP A CA 1
ATOM 1185 C C . ASP A 1 150 ? -8.226 -8.560 -5.674 1.00 98.44 150 ASP A C 1
ATOM 1187 O O . ASP A 1 150 ? -9.181 -8.162 -6.342 1.00 98.44 150 ASP A O 1
ATOM 1191 N N . VAL A 1 151 ? -7.826 -7.910 -4.576 1.00 98.69 151 VAL A N 1
ATOM 1192 C CA . VAL A 1 151 ? -8.464 -6.674 -4.1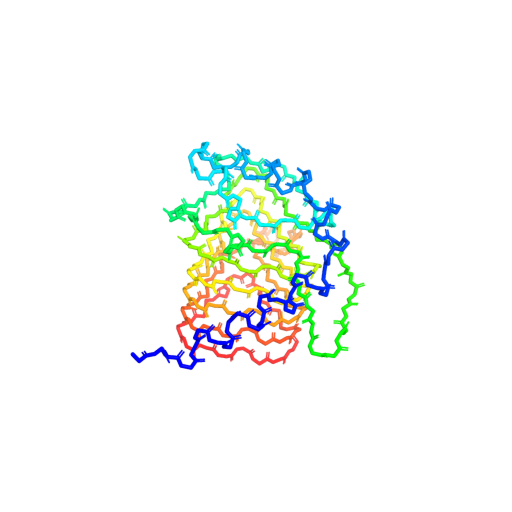05 1.00 98.69 151 VAL A CA 1
ATOM 1193 C C . VAL A 1 151 ? -8.043 -5.471 -4.950 1.00 98.69 151 VAL A C 1
ATOM 1195 O O . VAL A 1 151 ? -6.855 -5.222 -5.196 1.00 98.69 151 VAL A O 1
ATOM 1198 N N . VAL A 1 152 ? -9.031 -4.674 -5.355 1.00 98.00 152 VAL A N 1
ATOM 1199 C CA . VAL A 1 152 ? -8.831 -3.443 -6.125 1.00 98.00 152 VAL A CA 1
ATOM 1200 C C . VAL A 1 152 ? -9.432 -2.258 -5.380 1.00 98.00 152 VAL A C 1
ATOM 1202 O O . VAL A 1 152 ? -10.622 -2.230 -5.083 1.00 98.00 152 VAL A O 1
ATOM 1205 N N . CYS A 1 153 ? -8.624 -1.232 -5.140 1.00 97.44 153 CYS A N 1
ATOM 1206 C CA . CYS A 1 153 ? -9.081 0.074 -4.689 1.00 97.44 153 CYS A CA 1
ATOM 1207 C C . CYS A 1 153 ? -9.210 1.022 -5.886 1.00 97.44 153 CYS A C 1
ATOM 1209 O O . CYS A 1 153 ? -8.275 1.190 -6.678 1.00 97.44 153 CYS A O 1
ATOM 1211 N N . GLY A 1 154 ? -10.367 1.669 -5.996 1.00 95.19 154 GLY A N 1
ATOM 1212 C CA . GLY A 1 154 ? -10.615 2.802 -6.872 1.00 95.19 154 GLY A CA 1
ATOM 1213 C C . GLY A 1 154 ? -9.767 4.011 -6.485 1.00 95.19 154 GLY A C 1
ATOM 1214 O O . GLY A 1 154 ? -8.851 3.936 -5.665 1.00 95.19 154 GLY A O 1
ATOM 1215 N N . TRP A 1 155 ? -10.034 5.147 -7.120 1.00 93.38 155 TRP A N 1
ATOM 1216 C CA . TRP A 1 155 ? -9.286 6.364 -6.821 1.00 93.38 155 TRP A CA 1
ATOM 1217 C C . TRP A 1 155 ? -9.796 7.063 -5.571 1.00 93.38 155 TRP A C 1
ATOM 1219 O O . TRP A 1 155 ? -10.968 6.934 -5.232 1.00 93.38 155 TRP A O 1
ATOM 1229 N N . ASN A 1 156 ? -8.929 7.834 -4.913 1.00 94.56 156 ASN A N 1
ATOM 1230 C CA . ASN A 1 156 ? -9.261 8.594 -3.700 1.00 94.56 156 ASN A CA 1
ATOM 1231 C C . ASN A 1 156 ? -9.864 7.736 -2.567 1.00 94.56 156 ASN A C 1
ATOM 1233 O O . ASN A 1 156 ? -10.625 8.238 -1.751 1.00 94.56 156 ASN A O 1
ATOM 1237 N N . VAL A 1 157 ? -9.552 6.440 -2.519 1.00 97.44 157 VAL A N 1
ATOM 1238 C CA . VAL A 1 157 ? -9.987 5.562 -1.423 1.00 97.44 157 VAL A CA 1
ATOM 1239 C C . VAL A 1 157 ? -9.179 5.870 -0.164 1.00 97.44 157 VAL A C 1
ATOM 1241 O O . VAL A 1 157 ? -7.952 5.965 -0.238 1.00 97.44 157 VAL A O 1
ATOM 1244 N N . THR A 1 158 ? -9.838 5.961 0.990 1.00 98.50 158 THR A N 1
ATOM 1245 C CA . THR A 1 158 ? -9.173 6.132 2.292 1.00 98.50 158 THR A CA 1
ATOM 1246 C C . THR A 1 158 ? -9.416 4.918 3.178 1.00 98.50 158 THR A C 1
ATOM 1248 O O . THR A 1 158 ? -10.553 4.546 3.432 1.00 98.50 158 THR A O 1
ATOM 1251 N N . ILE A 1 159 ? -8.355 4.289 3.680 1.00 98.81 159 ILE A N 1
ATOM 1252 C CA . ILE A 1 159 ? -8.437 3.136 4.583 1.00 98.81 159 ILE A CA 1
ATOM 1253 C C . ILE A 1 159 ? -7.596 3.440 5.815 1.00 98.81 159 ILE A C 1
ATOM 1255 O O . ILE A 1 159 ? -6.379 3.617 5.716 1.00 98.81 159 ILE A O 1
ATOM 1259 N N . ARG A 1 160 ? -8.237 3.531 6.981 1.00 98.50 160 ARG A N 1
ATOM 1260 C CA . ARG A 1 160 ? -7.578 3.973 8.212 1.00 98.50 160 ARG A CA 1
ATOM 1261 C C . ARG A 1 160 ? -8.101 3.231 9.428 1.00 98.50 160 ARG A C 1
ATOM 1263 O O . ARG A 1 160 ? -9.274 3.319 9.766 1.00 98.50 160 ARG A O 1
ATOM 1270 N N . ASN A 1 161 ? -7.202 2.562 10.138 1.00 98.31 161 ASN A N 1
ATOM 1271 C CA . ASN A 1 161 ? -7.543 1.764 11.313 1.00 98.31 161 ASN A CA 1
ATOM 1272 C C . ASN A 1 161 ? -7.352 2.484 12.657 1.00 98.31 161 ASN A C 1
ATOM 1274 O O . ASN A 1 161 ? -7.391 1.837 13.701 1.00 98.31 161 ASN A O 1
ATOM 1278 N N . ILE A 1 162 ? -7.138 3.800 12.637 1.00 97.81 162 ILE A N 1
ATOM 1279 C CA . ILE A 1 162 ? -6.919 4.636 13.818 1.00 97.81 162 ILE A CA 1
ATOM 1280 C C . ILE A 1 162 ? -7.691 5.955 13.700 1.00 97.81 162 ILE A C 1
ATOM 1282 O O . ILE A 1 162 ? -7.773 6.535 12.619 1.00 97.81 162 ILE A O 1
ATOM 1286 N N . ASP A 1 163 ? -8.198 6.479 14.811 1.00 95.44 163 ASP A N 1
ATOM 1287 C CA . ASP A 1 163 ? -8.934 7.753 14.828 1.00 95.44 163 ASP A CA 1
ATOM 1288 C C . ASP A 1 163 ? -7.991 8.968 14.813 1.00 95.44 163 ASP A C 1
ATOM 1290 O O . ASP A 1 163 ? -8.315 10.027 14.290 1.00 95.44 163 ASP A O 1
ATOM 1294 N N . GLY A 1 164 ? -6.758 8.811 15.304 1.00 92.25 164 GLY A N 1
ATOM 1295 C CA . GLY A 1 164 ? -5.727 9.856 15.373 1.00 92.25 164 GLY A CA 1
ATOM 1296 C C . GLY A 1 164 ? -5.668 10.574 16.723 1.00 92.25 164 GLY A C 1
ATOM 1297 O O . GLY A 1 164 ? -4.576 10.929 17.155 1.00 92.25 164 GLY A O 1
ATOM 1298 N N . HIS A 1 165 ? -6.798 10.686 17.423 1.00 91.75 165 HIS A N 1
ATOM 1299 C CA . HIS A 1 165 ? -6.886 11.191 18.796 1.00 91.75 165 HIS A CA 1
ATOM 1300 C C . HIS A 1 165 ? -7.621 10.191 19.693 1.00 91.75 165 HIS A C 1
ATOM 1302 O O . HIS A 1 165 ? -8.340 9.315 19.212 1.00 91.75 165 HIS A O 1
ATOM 1308 N N . PHE A 1 166 ? -7.401 10.287 21.003 1.00 92.94 166 PHE A N 1
ATOM 1309 C CA . PHE A 1 166 ? -8.154 9.511 21.984 1.00 92.94 166 PHE A CA 1
ATOM 1310 C C . PHE A 1 166 ? -9.477 10.206 22.305 1.00 92.94 166 PHE A C 1
ATOM 1312 O O . PHE A 1 166 ? -9.531 11.430 22.391 1.00 92.94 166 PHE A O 1
ATOM 1319 N N . ILE A 1 167 ? -10.526 9.413 22.517 1.00 93.94 167 ILE A N 1
ATOM 1320 C CA . ILE A 1 167 ? -11.829 9.887 22.992 1.00 93.94 167 ILE A CA 1
ATOM 1321 C C . ILE A 1 167 ? -11.986 9.439 24.443 1.00 93.94 167 ILE A C 1
ATOM 1323 O O . ILE A 1 167 ? -11.740 8.271 24.756 1.00 93.94 167 ILE A O 1
ATOM 1327 N N . ILE A 1 168 ? -12.403 10.354 25.316 1.00 95.38 168 ILE A N 1
ATOM 1328 C CA . ILE A 1 168 ? -12.696 10.072 26.724 1.00 95.38 168 ILE A CA 1
ATOM 1329 C C . ILE A 1 168 ? -14.213 10.045 26.896 1.00 95.38 168 ILE A C 1
ATOM 1331 O O . ILE A 1 168 ? -14.898 10.995 26.530 1.00 95.38 168 ILE A O 1
ATOM 1335 N N . ASP A 1 169 ? -14.733 8.959 27.457 1.00 92.88 169 ASP A N 1
ATOM 1336 C CA . ASP A 1 169 ? -16.151 8.788 27.770 1.00 92.88 169 ASP A CA 1
ATOM 1337 C C . ASP A 1 169 ? -16.284 8.406 29.243 1.00 92.88 169 ASP A C 1
ATOM 1339 O O . ASP A 1 169 ? -15.749 7.380 29.671 1.00 92.88 169 ASP A O 1
ATOM 1343 N N . LYS A 1 170 ? -16.936 9.262 30.037 1.00 94.62 170 LYS A N 1
ATOM 1344 C CA . LYS A 1 170 ? -17.115 9.080 31.492 1.00 94.62 170 LYS A CA 1
ATOM 1345 C C . LYS A 1 170 ? -15.804 8.730 32.222 1.00 94.62 170 LYS A C 1
ATOM 1347 O O . LYS A 1 170 ? -15.748 7.797 33.018 1.00 94.62 170 LYS A O 1
ATOM 1352 N N . GLY A 1 171 ? -14.728 9.450 31.896 1.00 93.88 171 GLY A N 1
ATOM 1353 C CA . GLY A 1 171 ? -13.399 9.253 32.489 1.00 93.88 171 GLY A CA 1
ATOM 1354 C C . GLY A 1 171 ? -12.614 8.044 31.963 1.00 93.88 171 GLY A C 1
ATOM 1355 O O . GLY A 1 171 ? -11.477 7.844 32.380 1.00 93.88 171 GLY A O 1
ATOM 1356 N N . LYS A 1 172 ? -13.164 7.251 31.032 1.00 93.50 172 LYS A N 1
ATOM 1357 C CA . LYS A 1 172 ? -12.470 6.112 30.412 1.00 93.50 172 LYS A CA 1
ATOM 1358 C C . LYS A 1 172 ? -11.991 6.461 29.005 1.00 93.50 172 LYS A C 1
ATOM 1360 O O . LYS A 1 172 ? -12.765 6.941 28.177 1.00 93.50 172 LYS A O 1
ATOM 1365 N N . VAL A 1 173 ? -10.721 6.179 28.720 1.00 93.69 173 VAL A N 1
ATOM 1366 C CA . VAL A 1 173 ? -10.149 6.314 27.373 1.00 93.69 173 VAL A CA 1
ATOM 1367 C C . VAL A 1 173 ? -10.662 5.175 26.492 1.00 93.69 173 VAL A C 1
ATOM 1369 O O . VAL A 1 173 ? -10.473 4.002 26.812 1.00 93.69 173 VAL A O 1
ATOM 1372 N N . LYS A 1 174 ? -11.308 5.507 25.371 1.00 93.75 174 LYS A N 1
ATOM 1373 C CA . LYS A 1 174 ? -11.760 4.523 24.380 1.00 93.75 174 LYS A CA 1
ATOM 1374 C C . LYS A 1 174 ? -10.609 4.064 23.489 1.00 93.75 174 LYS A C 1
ATOM 1376 O O . LYS A 1 174 ? -9.743 4.853 23.107 1.00 93.75 174 LYS A O 1
ATOM 1381 N N . GLN A 1 175 ? -10.660 2.794 23.084 1.00 92.88 175 GLN A N 1
ATOM 1382 C CA . GLN A 1 175 ? -9.746 2.238 22.090 1.00 92.88 175 GLN A CA 1
ATOM 1383 C C . GLN A 1 175 ? -9.879 3.012 20.766 1.00 92.88 175 GLN A C 1
ATOM 1385 O O . GLN A 1 175 ? -10.932 3.016 20.120 1.00 92.88 175 GLN A O 1
ATOM 1390 N N . ASN A 1 176 ? -8.797 3.661 20.340 1.00 95.56 176 ASN A N 1
ATOM 1391 C CA . ASN A 1 176 ? -8.790 4.530 19.161 1.00 95.56 176 ASN A CA 1
ATOM 1392 C C . ASN A 1 176 ? -8.346 3.824 17.871 1.00 95.56 176 ASN A C 1
ATOM 1394 O O . ASN A 1 176 ? -8.247 4.467 16.832 1.00 95.56 176 ASN A O 1
ATOM 1398 N N . ASN A 1 177 ? -8.051 2.525 17.931 1.00 97.81 177 ASN A N 1
ATOM 1399 C CA . ASN A 1 177 ? -7.621 1.722 16.792 1.00 97.81 177 ASN A CA 1
ATOM 1400 C C . ASN A 1 177 ? -8.258 0.328 16.828 1.00 97.81 177 ASN A C 1
ATOM 1402 O O . ASN A 1 177 ? -8.609 -0.169 17.895 1.00 97.81 177 ASN A O 1
ATOM 1406 N N . SER A 1 178 ? -8.448 -0.285 15.666 1.00 98.44 178 SER A N 1
ATOM 1407 C CA . SER A 1 178 ? -9.010 -1.635 15.539 1.00 98.44 178 SER A CA 1
ATOM 1408 C C . SER A 1 178 ? -8.678 -2.195 14.156 1.00 98.44 178 SER A C 1
ATOM 1410 O O . SER A 1 178 ? -8.755 -1.431 13.189 1.00 98.44 178 SER A O 1
ATOM 1412 N N . PRO A 1 179 ? -8.317 -3.487 14.025 1.00 98.69 179 PRO A N 1
ATOM 1413 C CA . PRO A 1 179 ? -7.870 -4.050 12.757 1.00 98.69 179 PRO A CA 1
ATOM 1414 C C . PRO A 1 179 ? -8.914 -3.912 11.643 1.00 98.69 179 PRO A C 1
ATOM 1416 O O . PRO A 1 179 ? -10.116 -3.875 11.900 1.00 98.69 179 PRO A O 1
ATOM 1419 N N . ILE A 1 180 ? -8.440 -3.878 10.398 1.00 98.94 180 ILE A N 1
ATOM 1420 C CA . ILE A 1 180 ? -9.287 -3.911 9.196 1.00 98.94 180 ILE A CA 1
ATOM 1421 C C . ILE A 1 180 ? -8.954 -5.170 8.400 1.00 98.94 180 ILE A C 1
ATOM 1423 O O . ILE A 1 180 ? -7.778 -5.490 8.203 1.00 98.94 180 ILE A O 1
ATOM 1427 N N . LYS A 1 181 ? -9.980 -5.878 7.926 1.00 98.88 181 LYS A N 1
ATOM 1428 C CA . LYS A 1 181 ? -9.832 -7.065 7.074 1.00 98.88 181 LYS A CA 1
ATOM 1429 C C . LYS A 1 181 ? -10.697 -6.914 5.829 1.00 98.88 181 LYS A C 1
ATOM 1431 O O . LYS A 1 181 ? -11.900 -6.720 5.946 1.00 98.88 181 LYS A O 1
ATOM 1436 N N . ILE A 1 182 ? -10.095 -7.008 4.652 1.00 98.81 182 ILE A N 1
ATOM 1437 C CA . ILE A 1 182 ? -10.798 -6.997 3.368 1.00 98.81 182 ILE A CA 1
ATOM 1438 C C . ILE A 1 182 ? -10.579 -8.355 2.707 1.00 98.81 182 ILE A C 1
ATOM 1440 O O . ILE A 1 182 ? -9.431 -8.696 2.426 1.00 98.81 182 ILE A O 1
ATOM 1444 N N . GLY A 1 183 ? -11.651 -9.119 2.498 1.00 98.69 183 GLY A N 1
ATOM 1445 C CA . GLY A 1 183 ? -11.594 -10.435 1.866 1.00 98.69 183 GLY A CA 1
ATOM 1446 C C . GLY A 1 183 ? -11.289 -10.389 0.370 1.00 98.69 183 GLY A C 1
ATOM 1447 O O . GLY A 1 183 ? -11.294 -9.327 -0.265 1.00 98.69 183 GLY A O 1
ATOM 1448 N N . ASP A 1 184 ? -11.023 -11.569 -0.178 1.00 98.81 184 ASP A N 1
ATOM 1449 C CA . ASP A 1 184 ? -10.613 -11.771 -1.564 1.00 98.81 184 ASP A CA 1
ATOM 1450 C C . ASP A 1 184 ? -11.637 -11.221 -2.563 1.00 98.81 184 ASP A C 1
ATOM 1452 O O . ASP A 1 184 ? -12.831 -11.108 -2.277 1.00 98.81 184 ASP A O 1
ATOM 1456 N N . HIS A 1 185 ? -11.161 -10.873 -3.758 1.00 98.56 185 HIS A N 1
ATOM 1457 C CA . HIS A 1 185 ? -11.991 -10.423 -4.876 1.00 98.56 185 HIS A CA 1
ATOM 1458 C C . HIS A 1 185 ? -12.904 -9.228 -4.535 1.00 98.56 185 HIS A C 1
ATOM 1460 O O . HIS A 1 185 ? -14.009 -9.090 -5.059 1.00 98.56 185 HIS A O 1
ATOM 1466 N N . SER A 1 186 ? -12.446 -8.346 -3.645 1.00 98.56 186 SER A N 1
ATOM 1467 C CA . SER A 1 186 ? -13.201 -7.152 -3.268 1.00 98.56 186 SER A CA 1
ATOM 1468 C C . SER A 1 186 ? -12.823 -5.940 -4.119 1.00 98.56 186 SER A C 1
ATOM 1470 O O . SER A 1 186 ? -11.643 -5.635 -4.320 1.00 98.56 186 SER A O 1
ATOM 1472 N N . TRP A 1 187 ? -13.825 -5.186 -4.566 1.00 98.50 187 TRP A N 1
ATOM 1473 C CA . TRP A 1 187 ? -13.644 -3.885 -5.199 1.00 98.50 187 TRP A CA 1
ATOM 1474 C C . TRP A 1 187 ? -14.121 -2.774 -4.268 1.00 98.50 187 TRP A C 1
ATOM 1476 O O . TRP A 1 187 ? -15.309 -2.624 -3.998 1.00 98.50 187 TRP A O 1
ATOM 1486 N N . ILE A 1 188 ? -13.181 -1.958 -3.798 1.00 98.50 188 ILE A N 1
ATOM 1487 C CA . ILE A 1 188 ? -13.489 -0.727 -3.075 1.00 98.50 188 ILE A CA 1
ATOM 1488 C C . ILE A 1 188 ? -13.604 0.383 -4.115 1.00 98.50 188 ILE A C 1
ATOM 1490 O O . ILE A 1 188 ? -12.588 0.766 -4.701 1.00 98.50 188 ILE A O 1
ATOM 1494 N N . CYS A 1 189 ? -14.816 0.847 -4.423 1.00 97.44 189 CYS A N 1
ATOM 1495 C CA . CYS A 1 189 ? -15.020 1.870 -5.444 1.00 97.44 189 CYS A CA 1
ATOM 1496 C C . CYS A 1 189 ? -14.380 3.208 -5.051 1.00 97.44 189 CYS A C 1
ATOM 1498 O O . CYS A 1 189 ? -13.812 3.387 -3.979 1.00 97.44 189 CYS A O 1
ATOM 1500 N N . ALA A 1 190 ? -14.374 4.146 -5.995 1.00 94.50 190 ALA A N 1
ATOM 1501 C CA . ALA A 1 190 ? -13.708 5.419 -5.789 1.00 94.50 190 ALA A CA 1
ATOM 1502 C C . ALA A 1 190 ? -14.348 6.252 -4.666 1.00 94.50 190 ALA A C 1
ATOM 1504 O O . ALA A 1 190 ? -15.552 6.181 -4.441 1.00 94.50 190 ALA A O 1
ATOM 1505 N N . LYS A 1 191 ? -13.520 7.073 -4.014 1.00 94.88 191 LYS A N 1
ATOM 1506 C CA . LYS A 1 191 ? -13.848 7.963 -2.887 1.00 94.88 191 LYS A CA 1
ATOM 1507 C C . LYS A 1 191 ? -14.280 7.282 -1.581 1.00 94.88 191 LYS A C 1
ATOM 1509 O O . LYS A 1 191 ? -14.185 7.927 -0.547 1.00 94.88 191 LYS A O 1
ATOM 1514 N N . SER A 1 192 ? -14.570 5.979 -1.604 1.00 98.06 192 SER A N 1
ATOM 1515 C CA . SER A 1 192 ? -14.946 5.192 -0.426 1.00 98.06 192 SER A CA 1
ATOM 1516 C C . SER A 1 192 ? -13.944 5.308 0.727 1.00 98.06 192 SER A C 1
ATOM 1518 O O . SER A 1 192 ? -12.722 5.253 0.532 1.00 98.06 192 SER A O 1
ATOM 1520 N N . THR A 1 193 ? -14.472 5.378 1.951 1.00 98.44 193 THR A N 1
ATOM 1521 C CA . THR A 1 193 ? -13.685 5.379 3.191 1.00 98.44 193 THR A CA 1
ATOM 1522 C C . THR A 1 193 ? -13.972 4.142 4.046 1.00 98.44 193 THR A C 1
ATOM 1524 O O . THR A 1 193 ? -15.116 3.872 4.395 1.00 98.44 193 THR A O 1
ATOM 1527 N N . ILE A 1 194 ? -12.924 3.402 4.423 1.00 98.62 194 ILE A N 1
ATOM 1528 C CA . ILE A 1 194 ? -12.986 2.238 5.319 1.00 98.62 194 ILE A CA 1
ATOM 1529 C C . ILE A 1 194 ? -12.264 2.573 6.627 1.00 98.62 194 ILE A C 1
ATOM 1531 O O . ILE A 1 194 ? -11.075 2.904 6.626 1.00 98.62 194 ILE A O 1
ATOM 1535 N N . LEU A 1 195 ? -12.977 2.473 7.749 1.00 98.56 195 LEU A N 1
ATOM 1536 C CA . LEU A 1 195 ? -12.470 2.849 9.070 1.00 98.56 195 LEU A CA 1
ATOM 1537 C C . LEU A 1 195 ? -12.187 1.636 9.964 1.00 98.56 195 LEU A C 1
ATOM 1539 O O . LEU A 1 195 ? -12.460 0.488 9.608 1.00 98.56 195 LEU A O 1
ATOM 1543 N N . LYS A 1 196 ? -11.591 1.909 11.129 1.00 98.31 196 LYS A N 1
ATOM 1544 C CA . LYS A 1 196 ? -11.177 0.909 12.119 1.00 98.31 196 LYS A CA 1
ATOM 1545 C C . LYS A 1 196 ? -12.284 -0.108 12.423 1.00 98.31 196 LYS A C 1
ATOM 1547 O O . LYS A 1 196 ? -13.445 0.256 12.593 1.00 98.31 196 LYS A O 1
ATOM 1552 N N . GLY A 1 197 ? -11.910 -1.379 12.538 1.00 98.31 197 GLY A N 1
ATOM 1553 C CA . GLY A 1 197 ? -12.822 -2.466 12.907 1.00 98.31 197 GLY A CA 1
ATOM 1554 C C . GLY A 1 197 ? -13.658 -3.045 11.765 1.00 98.31 197 GLY A C 1
ATOM 1555 O O . GLY A 1 197 ? -14.326 -4.056 11.977 1.00 98.31 197 GLY A O 1
ATOM 1556 N N . VAL A 1 198 ? -13.620 -2.469 10.558 1.00 98.69 198 VAL A N 1
ATOM 1557 C CA . VAL A 1 198 ? -14.347 -3.028 9.409 1.00 98.69 198 VAL A CA 1
ATOM 1558 C C . VAL A 1 198 ? -13.750 -4.373 8.988 1.00 98.69 198 VAL A C 1
ATOM 1560 O O . VAL A 1 198 ? -12.543 -4.508 8.780 1.00 98.69 198 VAL A O 1
ATOM 1563 N N . THR A 1 199 ? -14.626 -5.361 8.806 1.00 98.69 199 THR A N 1
ATOM 1564 C CA . THR A 1 199 ? -14.315 -6.634 8.152 1.00 98.69 199 THR A CA 1
ATOM 1565 C C . THR A 1 199 ? -15.261 -6.825 6.972 1.00 98.69 199 THR A C 1
ATOM 1567 O O . THR A 1 199 ? -16.472 -6.887 7.166 1.00 98.69 199 THR A O 1
ATOM 1570 N N . LEU A 1 200 ? -14.713 -6.911 5.761 1.00 98.19 200 LEU A N 1
ATOM 1571 C CA . LEU A 1 200 ? -15.439 -7.324 4.562 1.00 98.19 200 LEU A CA 1
ATOM 1572 C C . LEU A 1 200 ? -15.111 -8.785 4.266 1.00 98.19 200 LEU A C 1
ATOM 1574 O O . LEU A 1 200 ? -13.947 -9.183 4.348 1.00 98.19 200 LEU A O 1
ATOM 1578 N N . GLY A 1 201 ? -16.132 -9.562 3.907 1.00 98.06 201 GLY A N 1
ATOM 1579 C CA . GLY A 1 201 ? -15.947 -10.912 3.383 1.00 98.06 201 GLY A CA 1
ATOM 1580 C C . GLY A 1 201 ? -15.358 -10.907 1.971 1.00 98.06 201 GLY A C 1
ATOM 1581 O O . GLY A 1 201 ? -14.895 -9.884 1.463 1.00 98.06 201 GLY A O 1
ATOM 1582 N N . GLU A 1 202 ? -15.411 -12.052 1.312 1.00 98.50 202 GLU A N 1
ATOM 1583 C CA . GLU A 1 202 ? -14.988 -12.194 -0.082 1.00 98.50 202 GLU A CA 1
ATOM 1584 C C . GLU A 1 202 ? -16.062 -11.681 -1.055 1.00 98.50 202 GLU A C 1
ATOM 1586 O O . GLU A 1 202 ? -17.240 -11.604 -0.703 1.00 98.50 202 GLU A O 1
ATOM 1591 N N . ASN A 1 203 ? -15.662 -11.364 -2.290 1.00 98.19 203 ASN A N 1
ATOM 1592 C CA . ASN A 1 203 ? -16.545 -10.993 -3.406 1.00 98.19 203 ASN A CA 1
ATOM 1593 C C . ASN A 1 203 ? -17.417 -9.749 -3.154 1.00 98.19 203 ASN A C 1
ATOM 1595 O O . ASN A 1 203 ? -18.562 -9.677 -3.602 1.00 98.19 203 ASN A O 1
ATOM 1599 N N . ASN A 1 204 ? -16.888 -8.754 -2.439 1.00 97.38 204 ASN A N 1
ATOM 1600 C CA . ASN A 1 204 ? -17.631 -7.535 -2.123 1.00 97.38 204 ASN A CA 1
ATOM 1601 C C . ASN A 1 204 ? -17.380 -6.410 -3.127 1.00 97.38 204 ASN A C 1
ATOM 1603 O O . ASN A 1 204 ? -16.268 -6.211 -3.612 1.00 97.38 204 ASN A O 1
ATOM 1607 N N . VAL A 1 205 ? -18.403 -5.590 -3.353 1.00 98.31 205 VAL A N 1
ATOM 1608 C CA . VAL A 1 205 ? -18.256 -4.280 -3.992 1.00 98.31 205 VAL A CA 1
ATOM 1609 C C . VAL A 1 205 ? -18.701 -3.222 -2.993 1.00 98.31 205 VAL A C 1
ATOM 1611 O O . VAL A 1 205 ? -19.875 -3.151 -2.638 1.00 98.31 205 VAL A O 1
ATOM 1614 N N . VAL A 1 206 ? -17.764 -2.398 -2.526 1.00 98.25 206 VAL A N 1
ATOM 1615 C CA . VAL A 1 206 ? -18.093 -1.215 -1.723 1.00 98.25 206 VAL A CA 1
ATOM 1616 C C . VAL A 1 206 ? -18.378 -0.085 -2.687 1.00 98.25 206 VAL A C 1
ATOM 1618 O O . VAL A 1 206 ? -17.485 0.321 -3.425 1.00 98.25 206 VAL A O 1
ATOM 1621 N N . ALA A 1 207 ? -19.615 0.403 -2.683 1.00 97.56 207 ALA A N 1
ATOM 1622 C CA . ALA A 1 207 ? -20.054 1.466 -3.573 1.00 97.56 207 ALA A CA 1
ATOM 1623 C C . ALA A 1 207 ? -19.240 2.761 -3.394 1.00 97.56 207 ALA A C 1
ATOM 1625 O O . ALA A 1 207 ? -18.606 2.999 -2.364 1.00 97.56 207 ALA A O 1
ATOM 1626 N N . TYR A 1 208 ? -19.267 3.597 -4.432 1.00 96.00 208 TYR A N 1
ATOM 1627 C CA . TYR A 1 208 ? -18.653 4.924 -4.443 1.00 96.00 208 TYR A CA 1
ATOM 1628 C C . TYR A 1 208 ? -19.159 5.780 -3.268 1.00 96.00 208 TYR A C 1
ATOM 1630 O O . TYR A 1 208 ? -20.362 5.770 -3.004 1.00 96.00 208 TYR A O 1
ATOM 1638 N N . GLY A 1 209 ? -18.278 6.543 -2.604 1.00 81.12 209 GLY A N 1
ATOM 1639 C CA . GLY A 1 209 ? -18.679 7.410 -1.483 1.00 81.12 209 GLY A CA 1
ATOM 1640 C C . GLY A 1 209 ? -17.546 8.133 -0.787 1.00 81.12 209 GLY A C 1
ATOM 1641 O O . GLY A 1 209 ? -16.932 7.501 0.093 1.00 81.12 209 GLY A O 1
#

Radius of gyration: 17.75 Å; chains: 1; bounding box: 41×37×64 Å

InterPro domains:
  IPR011004 Trimeric LpxA-like superfamily [SSF51161] (118-209)
  IPR051159 Hexapeptide-repeat containing acetyltransferases [PTHR23416] (118-209)

Secondary structure (DSSP, 8-state):
---HHHHHHHHHHHHHHHHTHHHHHHTHHHHHHHHHHHS-HHHHTT--EEE-TTEEEES--TTTEEESS---STTSEEES----SS---S-S-EEEEEESSEEEE-S--EE-TT-EEEEESSEEEE-TT-EE-TT-EEEEESS-EEE-TT-EE-TT-EEESB-SS--EETTEEPP-B--EEE-TT-EE-TT-EEETT-EE-SS-EE---

Foldseek 3Di:
DDDPVVVVVVVVVVCQCVVCVVQQVLQVVVLLCVLVFAHDPQQSVQSCEGETPLEAEEPDGNVAEDELDRRRHHPLEYALADADPVRDDDFSHEYDYAACEHEYEDYHEYHYGQEYHYAHVYYEYHEAHHYEYHNEYAHHYNYYEYEYHQEYEEYLEYEEQFQPDWDADPNDTDDGGAYEAHEACEYEYHNHYHYHPHYHYYNYYHDHD

Sequence (209 aa):
MKTKTGIRNNNKRNTFLKNNFLELFISIPKTIFFNFKLLPIKYAIRIPCIVSYKVKLKGINRNNFIFEQLPSRFGSIRIGFGKSASGERESKKGLIAITNGKIIVKDVIGLSQGCVIVVNNSNLYLGKNFKCNYSTTIVSTNSDIKFGDDVVCGWNVTIRNIDGHFIIDKGKVKQNNSPIKIGDHSWICAKSTILKGVTLGENNVVAYG

pLDDT: mean 91.32, std 14.94, range [28.09, 98.94]

Organism: NCBI:txid112904